Protein AF-A0A330MKT4-F1 (afdb_monomer)

Mean predicted aligned error: 19.57 Å

Secondary structure (DSSP, 8-state):
---SHHHHHHHHHHHHHHHHHHHHHHHHTSS----------------SS--SS--------------------------------------------------HHHHHHHHHHHHHHHHHT--HHHHHHHHHHHHHHHHHHHHHSTT-PPPHHHHHHHHHHHHHTTS-HHHHHHHHHHHHHHHHTT-

Structure (mmCIF, N/CA/C/O backbone):
data_AF-A0A330MKT4-F1
#
_entry.id   AF-A0A330MKT4-F1
#
loop_
_atom_site.group_PDB
_atom_site.id
_atom_site.type_symbol
_atom_site.label_atom_id
_atom_site.label_alt_id
_atom_site.label_comp_id
_atom_site.label_asym_id
_atom_site.label_entity_id
_atom_site.label_seq_id
_atom_site.pdbx_PDB_ins_code
_atom_site.Cartn_x
_atom_site.Cartn_y
_atom_site.Cartn_z
_atom_site.occupancy
_atom_site.B_iso_or_equiv
_atom_site.auth_seq_id
_atom_site.auth_comp_id
_atom_site.auth_asym_id
_atom_site.auth_atom_id
_atom_site.pdbx_PDB_model_num
ATOM 1 N N . MET A 1 1 ? 27.614 12.766 -13.512 1.00 47.56 1 MET A N 1
ATOM 2 C CA . MET A 1 1 ? 27.107 13.936 -12.752 1.00 47.56 1 MET A CA 1
ATOM 3 C C . MET A 1 1 ? 25.565 13.941 -12.656 1.00 47.56 1 MET A C 1
ATOM 5 O O . MET A 1 1 ? 24.933 14.840 -13.188 1.00 47.56 1 MET A O 1
ATOM 9 N N . ARG A 1 2 ? 24.922 12.956 -11.999 1.00 50.69 2 ARG A N 1
ATOM 10 C CA . ARG A 1 2 ? 23.443 12.914 -11.821 1.00 50.69 2 ARG A CA 1
ATOM 11 C C . ARG A 1 2 ? 22.986 12.415 -10.433 1.00 50.69 2 ARG A C 1
ATOM 13 O O . ARG A 1 2 ? 21.917 11.844 -10.315 1.00 50.69 2 ARG A O 1
ATOM 20 N N . ASN A 1 3 ? 23.776 12.642 -9.379 1.00 47.03 3 ASN A N 1
ATOM 21 C CA . ASN A 1 3 ? 23.454 12.171 -8.016 1.00 47.03 3 ASN A CA 1
ATOM 22 C C . ASN A 1 3 ? 23.047 13.275 -7.022 1.00 47.03 3 ASN A C 1
ATOM 24 O O . ASN A 1 3 ? 22.899 12.998 -5.839 1.00 47.03 3 ASN A O 1
ATOM 28 N N . ARG A 1 4 ? 22.838 14.526 -7.460 1.00 50.22 4 ARG A N 1
ATOM 29 C CA . ARG A 1 4 ? 22.459 15.625 -6.543 1.00 50.22 4 ARG A CA 1
ATOM 30 C C . ARG A 1 4 ? 20.953 15.880 -6.412 1.00 50.22 4 ARG A C 1
ATOM 32 O O . ARG A 1 4 ? 20.559 16.580 -5.489 1.00 50.22 4 ARG A O 1
ATOM 39 N N . SER A 1 5 ? 20.107 15.310 -7.275 1.00 52.97 5 SER A N 1
ATOM 40 C CA . SER A 1 5 ? 18.676 15.671 -7.290 1.00 52.97 5 SER A CA 1
ATOM 41 C C . SER A 1 5 ? 17.805 14.882 -6.304 1.00 52.97 5 SER A C 1
ATOM 43 O O . SER A 1 5 ? 16.767 15.384 -5.888 1.00 52.97 5 SER A O 1
ATOM 45 N N . ILE A 1 6 ? 18.222 13.679 -5.894 1.00 51.38 6 ILE A N 1
ATOM 46 C CA . ILE A 1 6 ? 17.444 12.830 -4.970 1.00 51.38 6 ILE A CA 1
ATOM 47 C C . ILE A 1 6 ? 17.534 13.355 -3.523 1.00 51.38 6 ILE A C 1
ATOM 49 O O . ILE A 1 6 ? 16.571 13.275 -2.765 1.00 51.38 6 ILE A O 1
ATOM 53 N N . SER A 1 7 ? 18.658 13.980 -3.152 1.00 54.09 7 SER A N 1
ATOM 54 C CA . SER A 1 7 ? 18.875 14.499 -1.793 1.00 54.09 7 SER A CA 1
ATOM 55 C C . SER A 1 7 ? 17.980 15.697 -1.447 1.00 54.09 7 SER A C 1
ATOM 57 O O . SER A 1 7 ? 17.535 15.810 -0.310 1.00 54.09 7 SER A O 1
ATOM 59 N N . GLN A 1 8 ? 17.646 16.554 -2.416 1.00 51.59 8 GLN A N 1
ATOM 60 C CA . GLN A 1 8 ? 16.821 17.745 -2.168 1.00 51.59 8 GLN A CA 1
ATOM 61 C C . GLN A 1 8 ? 15.350 17.395 -1.876 1.00 51.59 8 GLN A C 1
ATOM 63 O O . GLN A 1 8 ? 14.706 18.046 -1.056 1.00 51.59 8 GLN A O 1
ATOM 68 N N . PHE A 1 9 ? 14.822 16.322 -2.475 1.00 52.00 9 PHE A N 1
ATOM 69 C CA . PHE A 1 9 ? 13.429 15.913 -2.262 1.00 52.00 9 PHE A CA 1
ATOM 70 C C . PHE A 1 9 ? 13.189 15.270 -0.889 1.00 52.00 9 PHE A C 1
ATOM 72 O O . PHE A 1 9 ? 12.180 15.567 -0.250 1.00 52.00 9 PHE A O 1
ATOM 79 N N . GLN A 1 10 ? 14.135 14.475 -0.372 1.00 50.12 10 GLN A N 1
ATOM 80 C CA . GLN A 1 10 ? 14.021 13.941 0.993 1.00 50.12 10 GLN A CA 1
ATOM 81 C C . GLN A 1 10 ? 14.149 15.026 2.069 1.00 50.12 10 GLN A C 1
ATOM 83 O O . GLN A 1 10 ? 13.521 14.921 3.125 1.00 50.12 10 GLN A O 1
ATOM 88 N N . ILE A 1 11 ? 14.922 16.084 1.811 1.00 58.31 11 ILE A N 1
ATOM 89 C CA . ILE A 1 11 ? 15.030 17.220 2.734 1.00 58.31 11 ILE A CA 1
ATOM 90 C C . ILE A 1 11 ? 13.693 17.971 2.799 1.00 58.31 11 ILE A C 1
ATOM 92 O O . ILE A 1 11 ? 13.210 18.244 3.897 1.00 58.31 11 ILE A O 1
ATOM 96 N N . ASN A 1 12 ? 13.047 18.214 1.654 1.00 51.06 12 ASN A N 1
ATOM 97 C CA . ASN A 1 12 ? 11.776 18.943 1.599 1.00 51.06 12 ASN A CA 1
ATOM 98 C C . ASN A 1 12 ? 10.608 18.185 2.251 1.00 51.06 12 ASN A C 1
ATOM 100 O O . ASN A 1 12 ? 9.804 18.803 2.948 1.00 51.06 12 ASN A O 1
ATOM 104 N N . TYR A 1 13 ? 10.540 16.857 2.110 1.00 67.12 13 TYR A N 1
ATOM 105 C CA . TYR A 1 13 ? 9.478 16.064 2.746 1.00 67.12 13 TYR A CA 1
ATOM 106 C C . TYR A 1 13 ? 9.617 16.034 4.277 1.00 67.12 13 TYR A C 1
ATOM 108 O O . TYR A 1 13 ? 8.646 16.235 5.005 1.00 67.12 13 TYR A O 1
ATOM 116 N N . ASN A 1 14 ? 10.848 15.883 4.782 1.00 64.38 14 ASN A N 1
ATOM 117 C CA . ASN A 1 14 ? 11.121 15.960 6.219 1.00 64.38 14 ASN A CA 1
ATOM 118 C C . ASN A 1 14 ? 10.859 17.364 6.790 1.00 64.38 14 ASN A C 1
ATOM 120 O O . ASN A 1 14 ? 10.431 17.481 7.938 1.00 64.38 14 ASN A O 1
ATOM 124 N N . LEU A 1 15 ? 11.087 18.427 6.009 1.00 66.19 15 LEU A N 1
ATOM 125 C CA . LEU A 1 15 ? 10.767 19.798 6.418 1.00 66.19 15 LEU A CA 1
ATOM 126 C C . LEU A 1 15 ? 9.251 20.021 6.519 1.00 66.19 15 LEU A C 1
ATOM 128 O O . LEU A 1 15 ? 8.779 20.600 7.497 1.00 66.19 15 LEU A O 1
ATOM 132 N N . PHE A 1 16 ? 8.490 19.522 5.541 1.00 71.62 16 PHE A N 1
ATOM 133 C CA . PHE A 1 16 ? 7.030 19.622 5.524 1.00 71.62 16 PHE A CA 1
ATOM 134 C C . PHE A 1 16 ? 6.394 18.848 6.690 1.00 71.62 16 PHE A C 1
ATOM 136 O O . PHE A 1 16 ? 5.557 19.390 7.412 1.00 71.62 16 PHE A O 1
ATOM 143 N N . LEU A 1 17 ? 6.868 17.626 6.961 1.00 70.31 17 LEU A N 1
ATOM 144 C CA . LEU A 1 17 ? 6.402 16.825 8.098 1.00 70.31 17 LEU A CA 1
ATOM 145 C C . LEU A 1 17 ? 6.749 17.459 9.454 1.00 70.31 17 LEU A C 1
ATOM 147 O O . LEU A 1 17 ? 5.915 17.463 10.360 1.00 70.31 17 LEU A O 1
ATOM 151 N N . LYS A 1 18 ? 7.940 18.059 9.599 1.00 74.19 18 LYS A N 1
ATOM 152 C CA . LYS A 1 18 ? 8.306 18.809 10.815 1.00 74.19 18 LYS A CA 1
ATOM 153 C C . LYS A 1 18 ? 7.434 20.051 11.013 1.00 74.19 18 LYS A C 1
ATOM 155 O O . LYS A 1 18 ? 7.030 20.326 12.140 1.00 74.19 18 LYS A O 1
ATOM 160 N N . SER A 1 19 ? 7.103 20.770 9.939 1.00 73.88 19 SER A N 1
ATOM 161 C CA . SER A 1 19 ? 6.223 21.945 9.999 1.00 73.88 19 SER A CA 1
ATOM 162 C C . SER A 1 19 ? 4.794 21.583 10.429 1.00 73.88 19 SER A C 1
ATOM 164 O O . SER A 1 19 ? 4.207 22.275 11.267 1.00 73.88 19 SER A O 1
ATOM 166 N N . LEU A 1 20 ? 4.255 20.461 9.939 1.00 71.44 20 LEU A N 1
ATOM 167 C CA . LEU A 1 20 ? 2.945 19.953 10.362 1.00 71.44 20 LEU A CA 1
ATOM 168 C C . LEU A 1 20 ? 2.936 19.513 11.836 1.00 71.44 20 LEU A C 1
ATOM 170 O O . LEU A 1 20 ? 1.984 19.809 12.560 1.00 71.44 20 LEU A O 1
ATOM 174 N N . LEU A 1 21 ? 4.008 18.869 12.309 1.00 74.06 21 LEU A N 1
ATOM 175 C CA . LEU A 1 21 ? 4.115 18.419 13.701 1.00 74.06 21 LEU A CA 1
ATOM 176 C C . LEU A 1 21 ? 4.226 19.590 14.695 1.00 74.06 21 LEU A C 1
ATOM 178 O O . LEU A 1 21 ? 3.602 19.560 15.757 1.00 74.06 21 LEU A O 1
ATOM 182 N N . GLU A 1 22 ? 4.972 20.640 14.348 1.00 72.88 22 GLU A N 1
ATOM 183 C CA . GLU A 1 22 ? 5.064 21.854 15.172 1.00 72.88 22 GLU A CA 1
ATOM 184 C C . GLU A 1 22 ? 3.738 22.633 15.194 1.00 72.88 22 GLU A C 1
ATOM 186 O O . GLU A 1 22 ? 3.305 23.097 16.251 1.00 72.88 22 GLU A O 1
ATOM 191 N N . SER A 1 23 ? 3.010 22.670 14.073 1.00 68.31 23 SER A N 1
ATOM 192 C CA . SER A 1 23 ? 1.670 23.275 14.019 1.00 68.31 23 SER A CA 1
ATOM 193 C C . SER A 1 23 ? 0.679 22.559 14.952 1.00 68.31 23 SER A C 1
ATOM 195 O O . SER A 1 23 ? -0.093 23.206 15.662 1.00 68.31 23 SER A O 1
ATOM 197 N N . ALA A 1 24 ? 0.749 21.226 15.041 1.00 65.25 24 ALA A N 1
ATOM 198 C CA . ALA A 1 24 ? -0.089 20.437 15.948 1.00 65.25 24 ALA A CA 1
ATOM 199 C C . ALA A 1 24 ? 0.254 20.650 17.438 1.00 65.25 24 ALA A C 1
ATOM 201 O O . ALA A 1 24 ? -0.638 20.623 18.294 1.00 65.25 24 ALA A O 1
ATOM 202 N N . ARG A 1 25 ? 1.529 20.903 17.773 1.00 63.78 25 ARG A N 1
ATOM 203 C CA . ARG A 1 25 ? 1.957 21.208 19.152 1.00 63.78 25 ARG A CA 1
ATOM 204 C C . ARG A 1 25 ? 1.430 22.554 19.640 1.00 63.78 25 ARG A C 1
ATOM 206 O O . ARG A 1 25 ? 0.990 22.645 20.787 1.00 63.78 25 ARG A O 1
ATOM 213 N N . ILE A 1 26 ? 1.398 23.567 18.773 1.00 58.97 26 ILE A N 1
ATOM 214 C CA . ILE A 1 26 ? 0.881 24.900 19.117 1.00 58.97 26 ILE A CA 1
ATOM 215 C C . ILE A 1 26 ? -0.625 24.842 19.432 1.00 58.97 26 ILE A C 1
ATOM 217 O O . ILE A 1 26 ? -1.073 25.450 20.405 1.00 58.97 26 ILE A O 1
ATOM 221 N N . CYS A 1 27 ? -1.407 24.028 18.714 1.00 56.56 27 CYS A N 1
ATOM 222 C CA . CYS A 1 27 ? -2.838 23.863 19.001 1.00 56.56 27 CYS A CA 1
ATOM 223 C C . CYS A 1 27 ? -3.122 23.185 20.355 1.00 56.56 27 CYS A C 1
ATOM 225 O O . CYS A 1 27 ? -4.150 23.461 20.976 1.00 56.56 27 CYS A O 1
ATOM 227 N N . LYS A 1 28 ? -2.212 22.341 20.864 1.00 55.31 28 LYS A N 1
ATOM 228 C CA . LYS A 1 28 ? -2.407 21.630 22.141 1.00 55.31 28 LYS A CA 1
ATOM 229 C C . LYS A 1 28 ? -2.150 22.506 23.377 1.00 55.31 28 LYS A C 1
ATOM 231 O O . LYS A 1 28 ? -2.628 22.172 24.459 1.00 55.31 28 LYS A O 1
ATOM 236 N N . LEU A 1 29 ? -1.469 23.647 23.231 1.00 53.19 29 LEU A N 1
ATOM 237 C CA . LEU A 1 29 ? -1.167 24.562 24.345 1.00 53.19 29 LEU A CA 1
ATOM 238 C C . LEU A 1 29 ? -2.244 25.632 24.601 1.00 53.19 29 LEU A C 1
ATOM 240 O O . LEU A 1 29 ? -2.226 26.272 25.649 1.00 53.19 29 LEU A O 1
ATOM 244 N N . VAL A 1 30 ? -3.233 25.786 23.715 1.00 55.81 30 VAL A N 1
ATOM 245 C CA . VAL A 1 30 ? -4.322 26.778 23.875 1.00 55.81 30 VAL A CA 1
ATOM 246 C C . VAL A 1 30 ? -5.544 26.205 24.631 1.00 55.81 30 VAL A C 1
ATOM 248 O O . VAL A 1 30 ? -6.493 26.919 24.941 1.00 55.81 30 VAL A O 1
ATOM 251 N N . GLY A 1 31 ? -5.530 24.917 24.996 1.00 55.09 31 GLY A N 1
ATOM 252 C CA . GLY A 1 31 ? -6.726 24.201 25.465 1.00 55.09 31 GLY A CA 1
ATOM 253 C C . GLY A 1 31 ? -6.990 24.118 26.973 1.00 55.09 31 GLY A C 1
ATOM 254 O O . GLY A 1 31 ? -8.078 23.688 27.343 1.00 55.09 31 GLY A O 1
ATOM 255 N N . ASN A 1 32 ? -6.067 24.509 27.860 1.00 51.44 32 ASN A N 1
ATOM 256 C CA . ASN A 1 32 ? -6.183 24.178 29.292 1.00 51.44 32 ASN A CA 1
ATOM 257 C C . ASN A 1 32 ? -6.046 25.389 30.223 1.00 51.44 32 ASN A C 1
ATOM 259 O O . ASN A 1 32 ? -5.122 25.470 31.021 1.00 51.44 32 ASN A O 1
ATOM 263 N N . ASN A 1 33 ? -7.004 26.316 30.169 1.00 58.12 33 ASN A N 1
ATOM 264 C CA . ASN A 1 33 ? -7.262 27.245 31.275 1.00 58.12 33 ASN A CA 1
ATOM 265 C C . ASN A 1 33 ? -8.758 27.578 31.372 1.00 58.12 33 ASN A C 1
ATOM 267 O O . ASN A 1 33 ? -9.199 28.685 31.077 1.00 58.12 33 ASN A O 1
ATOM 271 N N . LYS A 1 34 ? -9.566 26.611 31.823 1.00 47.75 34 LYS A N 1
ATOM 272 C CA . LYS A 1 34 ? -10.929 26.885 32.305 1.00 47.75 34 LYS A CA 1
ATOM 273 C C . LYS A 1 34 ? -10.936 26.958 33.828 1.00 47.75 34 LYS A C 1
ATOM 275 O O . LYS A 1 34 ? -11.278 26.002 34.519 1.00 47.75 34 LYS A O 1
ATOM 280 N N . LYS A 1 35 ? -10.608 28.145 34.347 1.00 51.47 35 LYS A N 1
ATOM 281 C CA . LYS A 1 35 ? -11.095 28.575 35.660 1.00 51.47 35 LYS A CA 1
ATOM 282 C C . LYS A 1 35 ? -12.612 28.745 35.577 1.00 51.47 35 LYS A C 1
ATOM 284 O O . LYS A 1 35 ? -13.126 29.427 34.693 1.00 51.47 35 LYS A O 1
ATOM 289 N N . LYS A 1 36 ? -13.319 28.125 36.523 1.00 54.50 36 LYS A N 1
ATOM 290 C CA . LYS A 1 36 ? -14.736 28.370 36.801 1.00 54.50 36 LYS A CA 1
ATOM 291 C C . LYS A 1 36 ? -14.951 29.867 37.041 1.00 54.50 36 LYS A C 1
ATOM 293 O O . LYS A 1 36 ? -14.546 30.388 38.076 1.00 54.50 36 LYS A O 1
ATOM 298 N N . LYS A 1 37 ? -15.643 30.540 36.126 1.00 51.34 37 LYS A N 1
ATOM 299 C CA . LYS A 1 37 ? -16.467 31.701 36.462 1.00 51.34 37 LYS A CA 1
ATOM 300 C C . LYS A 1 37 ? -17.634 31.748 35.487 1.00 51.34 37 LYS A C 1
ATOM 302 O O . LYS A 1 37 ? -17.470 31.965 34.293 1.00 51.34 37 LYS A O 1
ATOM 307 N N . THR A 1 38 ? -18.812 31.462 36.017 1.00 61.62 38 THR A N 1
ATOM 308 C CA . THR A 1 38 ? -20.100 31.702 35.376 1.00 61.62 38 THR A CA 1
ATOM 309 C C . THR A 1 38 ? -20.156 33.131 34.854 1.00 61.62 38 THR A C 1
ATOM 311 O O . THR A 1 38 ? -20.139 34.047 35.669 1.00 61.62 38 THR A O 1
ATOM 314 N N . MET A 1 39 ? -20.297 33.318 33.542 1.00 42.00 39 MET A N 1
ATOM 315 C CA . MET A 1 39 ? -21.135 34.379 32.987 1.00 42.00 39 MET A CA 1
ATOM 316 C C . MET A 1 39 ? -21.725 33.955 31.644 1.00 42.00 39 MET A C 1
ATOM 318 O O . MET A 1 39 ? -21.132 33.233 30.847 1.00 42.00 39 MET A O 1
ATOM 322 N N . LYS A 1 40 ? -22.986 34.345 31.507 1.00 59.41 40 LYS A N 1
ATOM 323 C CA . LYS A 1 40 ? -23.954 33.979 30.486 1.00 59.41 40 LYS A CA 1
ATOM 324 C C . LYS A 1 40 ? -23.684 34.792 29.213 1.00 59.41 40 LYS A C 1
ATOM 326 O O . LYS A 1 40 ? -23.287 35.944 29.304 1.00 59.41 40 LYS A O 1
ATOM 331 N N . LYS A 1 41 ? -24.042 34.198 28.070 1.00 56.22 41 LYS A N 1
ATOM 332 C CA . LYS A 1 41 ? -24.162 34.805 26.730 1.00 56.22 41 LYS A CA 1
ATOM 333 C C . LYS A 1 41 ? -22.850 35.196 26.033 1.00 56.22 41 LYS A C 1
ATOM 335 O O . LYS A 1 41 ? -22.415 36.333 26.100 1.00 56.22 41 LYS A O 1
ATOM 340 N N . LEU A 1 42 ? -22.323 34.269 25.233 1.00 48.72 42 LEU A N 1
ATOM 341 C CA . LEU A 1 42 ? -21.564 34.614 24.027 1.00 48.72 42 LEU A CA 1
ATOM 342 C C . LEU A 1 42 ? -21.726 33.496 22.984 1.00 48.72 42 LEU A C 1
ATOM 344 O O . LEU A 1 42 ? -20.820 32.727 22.687 1.00 48.72 42 LEU A O 1
ATOM 348 N N . ARG A 1 43 ? -22.965 33.348 22.499 1.00 57.19 43 ARG A N 1
ATOM 349 C CA . ARG A 1 43 ? -23.213 32.805 21.156 1.00 57.19 43 ARG A CA 1
ATOM 350 C C . ARG A 1 43 ? -22.830 33.910 20.161 1.00 57.19 43 ARG A C 1
ATOM 352 O O . ARG A 1 43 ? -22.856 35.074 20.553 1.00 57.19 43 ARG A O 1
ATOM 359 N N . THR A 1 44 ? -22.544 33.538 18.912 1.00 56.38 44 THR A N 1
ATOM 360 C CA . THR A 1 44 ? -22.096 34.384 17.780 1.00 56.38 44 THR A CA 1
ATOM 361 C C . THR A 1 44 ? -20.665 34.906 17.898 1.00 56.38 44 THR A C 1
ATOM 363 O O . THR A 1 44 ? -20.455 35.852 18.628 1.00 56.38 44 THR A O 1
ATOM 366 N N . PHE A 1 45 ? -19.710 34.275 17.196 1.00 55.84 45 PHE A N 1
ATOM 367 C CA . PHE A 1 45 ? -18.609 34.902 16.426 1.00 55.84 45 PHE A CA 1
ATOM 368 C C . PHE A 1 45 ? -17.688 33.805 15.854 1.00 55.84 45 PHE A C 1
ATOM 370 O O . PHE A 1 45 ? -16.562 33.622 16.304 1.00 55.84 45 PHE A O 1
ATOM 377 N N . LEU A 1 46 ? -18.177 33.025 14.883 1.00 51.97 46 LEU A N 1
ATOM 378 C CA . LEU A 1 46 ? -17.323 32.103 14.113 1.00 51.97 46 LEU A CA 1
ATOM 379 C C . LEU A 1 46 ? -17.946 31.802 12.741 1.00 51.97 46 LEU A C 1
ATOM 381 O O . LEU A 1 46 ? -18.165 30.660 12.359 1.00 51.97 46 LEU A O 1
ATOM 385 N N . SER A 1 47 ? -18.318 32.863 12.024 1.00 53.72 47 SER A N 1
ATOM 386 C CA . SER A 1 47 ? -18.980 32.763 10.719 1.00 53.72 47 SER A CA 1
ATOM 387 C C . SER A 1 47 ? -18.608 33.915 9.784 1.00 53.72 47 SER A C 1
ATOM 389 O O . SER A 1 47 ? -19.481 34.485 9.143 1.00 53.72 47 SER A O 1
ATOM 391 N N . VAL A 1 48 ? -17.325 34.285 9.718 1.00 55.56 48 VAL A N 1
ATOM 392 C CA . VAL A 1 48 ? -16.772 35.124 8.640 1.00 55.56 48 VAL A CA 1
ATOM 393 C C . VAL A 1 48 ? -15.307 34.729 8.460 1.00 55.56 48 VAL A C 1
ATOM 395 O O . VAL A 1 48 ? -14.487 35.047 9.314 1.00 55.56 48 VAL A O 1
ATOM 398 N N . GLY A 1 49 ? -14.964 33.997 7.399 1.00 59.28 49 GLY A N 1
ATOM 399 C CA . GLY A 1 49 ? -13.550 33.697 7.136 1.00 59.28 49 GLY A CA 1
ATOM 400 C C . GLY A 1 49 ? -13.216 32.538 6.202 1.00 59.28 49 GLY A C 1
ATOM 401 O O . GLY A 1 49 ? -12.070 32.107 6.211 1.00 59.28 49 GLY A O 1
ATOM 402 N N . LEU A 1 50 ? -14.157 32.016 5.406 1.00 54.34 50 LEU A N 1
ATOM 403 C CA . LEU A 1 50 ? -13.847 30.959 4.432 1.00 54.34 50 LEU A CA 1
ATOM 404 C C . LEU A 1 50 ? -14.576 31.176 3.094 1.00 54.34 50 LEU A C 1
ATOM 406 O O . LEU A 1 50 ? -15.313 30.315 2.630 1.00 54.34 50 LEU A O 1
ATOM 410 N N . LEU A 1 51 ? -14.419 32.361 2.490 1.00 55.38 51 LEU A N 1
ATOM 411 C CA . LEU A 1 51 ? -15.063 32.699 1.208 1.00 55.38 51 LEU A CA 1
ATOM 412 C C . LEU A 1 51 ? -14.115 33.297 0.149 1.00 55.38 51 LEU A C 1
ATOM 414 O O . LEU A 1 51 ? -14.570 34.005 -0.741 1.00 55.38 51 LEU A O 1
ATOM 418 N N . ALA A 1 52 ? -12.804 33.030 0.219 1.00 59.12 52 ALA A N 1
ATOM 419 C CA . ALA A 1 52 ? -11.824 33.700 -0.653 1.00 59.12 52 ALA A CA 1
ATOM 420 C C . ALA A 1 52 ? -10.855 32.785 -1.434 1.00 59.12 52 ALA A C 1
ATOM 422 O O . ALA A 1 52 ? -9.834 33.273 -1.902 1.00 59.12 52 ALA A O 1
ATOM 423 N N . LEU A 1 53 ? -11.128 31.482 -1.606 1.00 55.69 53 LEU A N 1
ATOM 424 C CA . LEU A 1 53 ? -10.168 30.566 -2.265 1.00 55.69 53 LEU A CA 1
ATOM 425 C C . LEU A 1 53 ? -10.697 29.777 -3.483 1.00 55.69 53 LEU A C 1
ATOM 427 O O . LEU A 1 53 ? -10.050 28.823 -3.898 1.00 55.69 53 LEU A O 1
ATOM 431 N N . LEU A 1 54 ? -11.821 30.165 -4.107 1.00 60.22 54 LEU A N 1
ATOM 432 C CA . LEU A 1 54 ? -12.406 29.411 -5.241 1.00 60.22 54 LEU A CA 1
ATOM 433 C C . LEU A 1 54 ? -12.445 30.125 -6.608 1.00 60.22 54 LEU A C 1
ATOM 435 O O . LEU A 1 54 ? -13.138 29.669 -7.514 1.00 60.22 54 LEU A O 1
ATOM 439 N N . THR A 1 55 ? -11.666 31.182 -6.836 1.00 62.31 55 THR A N 1
ATOM 440 C CA . THR A 1 55 ? -11.520 31.779 -8.180 1.00 62.31 55 THR A CA 1
ATOM 441 C C . THR A 1 55 ? -10.170 31.451 -8.807 1.00 62.31 55 THR A C 1
ATOM 443 O O . THR A 1 55 ? -9.268 32.281 -8.829 1.00 62.31 55 THR A O 1
ATOM 446 N N . ALA A 1 56 ? -10.048 30.241 -9.354 1.00 51.66 56 ALA A N 1
ATOM 447 C CA . ALA A 1 56 ? -9.076 29.930 -10.405 1.00 51.66 56 ALA A CA 1
ATOM 448 C C . ALA A 1 56 ? -9.591 28.775 -11.286 1.00 51.66 56 ALA A C 1
ATOM 450 O O . ALA A 1 56 ? -8.975 27.720 -11.398 1.00 51.66 56 ALA A O 1
ATOM 451 N N . CYS A 1 57 ? -10.763 28.965 -11.904 1.00 54.78 57 CYS A N 1
ATOM 452 C CA . CYS A 1 57 ? -11.243 28.113 -12.991 1.00 54.78 57 CYS A CA 1
ATOM 453 C C . CYS A 1 57 ? -10.699 28.677 -14.316 1.00 54.78 57 CYS A C 1
ATOM 455 O O . CYS A 1 57 ? -11.306 29.543 -14.944 1.00 54.78 57 CYS A O 1
ATOM 457 N N . GLY A 1 58 ? -9.500 28.238 -14.703 1.00 50.78 58 GLY A N 1
ATOM 458 C CA . GLY A 1 58 ? -8.912 28.542 -16.006 1.00 50.78 58 GLY A CA 1
ATOM 459 C C . GLY A 1 58 ? -9.576 27.703 -17.093 1.00 50.78 58 GLY A C 1
ATOM 460 O O . GLY A 1 58 ? -9.210 26.553 -17.309 1.00 50.78 58 GLY A O 1
ATOM 461 N N . THR A 1 59 ? -10.561 28.286 -17.773 1.00 52.84 59 THR A N 1
ATOM 462 C CA . THR A 1 59 ? -11.144 27.735 -19.001 1.00 52.84 59 THR A CA 1
ATOM 463 C C . THR A 1 59 ? -10.234 28.117 -20.164 1.00 52.84 59 THR A C 1
ATOM 465 O O . THR A 1 59 ? -10.001 29.299 -20.395 1.00 52.84 59 THR A O 1
ATOM 468 N N . THR A 1 60 ? -9.731 27.156 -20.936 1.00 48.94 60 THR A N 1
ATOM 469 C CA . THR A 1 60 ? -9.254 27.438 -22.297 1.00 48.94 60 THR A CA 1
ATOM 470 C C . THR A 1 60 ? -9.865 26.418 -23.245 1.00 48.94 60 THR A C 1
ATOM 472 O O . THR A 1 60 ? -9.475 25.255 -23.279 1.00 48.94 60 THR A O 1
ATOM 475 N N . LYS A 1 61 ? -10.871 26.881 -23.991 1.00 49.75 61 LYS A N 1
ATOM 476 C CA . LYS A 1 61 ? -11.334 26.290 -25.246 1.00 49.75 61 LYS A CA 1
ATOM 477 C C . LYS A 1 61 ? -10.582 26.978 -26.388 1.00 49.75 61 LYS A C 1
ATOM 479 O O . LYS A 1 61 ? -10.534 28.202 -26.406 1.00 49.75 61 LYS A O 1
ATOM 484 N N . ASN A 1 62 ? -10.064 26.203 -27.334 1.00 42.97 62 ASN A N 1
ATOM 485 C CA . ASN A 1 62 ? -10.021 26.527 -28.768 1.00 42.97 62 ASN A CA 1
ATOM 486 C C . ASN A 1 62 ? -9.642 25.229 -29.502 1.00 42.97 62 ASN A C 1
ATOM 488 O O . ASN A 1 62 ? -8.634 24.620 -29.170 1.00 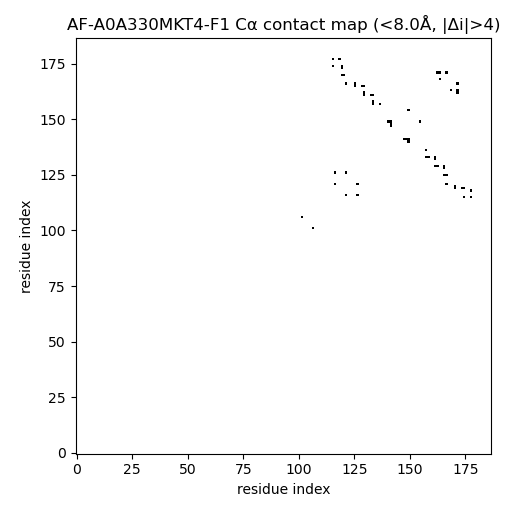42.97 62 ASN A O 1
ATOM 492 N N . SER A 1 63 ? -10.536 24.608 -30.268 1.00 43.41 63 SER A N 1
ATOM 493 C CA . SER A 1 63 ? -11.064 24.975 -31.596 1.00 43.41 63 SER A CA 1
ATOM 494 C C . SER A 1 63 ? -10.347 24.190 -32.697 1.00 43.41 63 SER A C 1
ATOM 496 O O . SER A 1 63 ? -9.162 24.360 -32.955 1.00 43.41 63 SER A O 1
ATOM 498 N N . THR A 1 64 ? -11.145 23.307 -33.288 1.00 49.16 64 THR A N 1
ATOM 499 C CA . THR A 1 64 ? -11.052 22.572 -34.548 1.00 49.16 64 THR A CA 1
ATOM 500 C C . THR A 1 64 ? -10.210 23.227 -35.649 1.00 49.16 64 THR A C 1
ATOM 502 O O . THR A 1 64 ? -10.427 24.388 -35.984 1.00 49.16 64 THR A O 1
ATOM 505 N N . ALA A 1 65 ? -9.369 22.424 -36.309 1.00 49.78 65 ALA A N 1
ATOM 506 C CA . ALA A 1 65 ? -9.059 22.579 -37.728 1.00 49.78 65 ALA A CA 1
ATOM 507 C C . ALA A 1 65 ? -8.910 21.193 -38.375 1.00 49.78 65 ALA A C 1
ATOM 509 O O . ALA A 1 65 ? -8.017 20.407 -38.064 1.00 49.78 65 ALA A O 1
ATOM 510 N N . GLU A 1 66 ? -9.874 20.924 -39.240 1.00 47.88 66 GLU A N 1
ATOM 511 C CA . GLU A 1 66 ? -10.004 19.849 -40.207 1.00 47.88 66 GLU A CA 1
ATOM 512 C C . GLU A 1 66 ? -8.858 19.903 -41.232 1.00 47.88 66 GLU A C 1
ATOM 514 O O . GLU A 1 66 ? -8.496 20.982 -41.697 1.00 47.88 66 GLU A O 1
ATOM 519 N N . ASN A 1 67 ? -8.298 18.751 -41.616 1.00 45.47 67 ASN A N 1
ATOM 520 C CA . ASN A 1 67 ? -7.767 18.591 -42.966 1.00 45.47 67 ASN A CA 1
ATOM 521 C C . ASN A 1 67 ? -7.828 17.133 -43.430 1.00 45.47 67 ASN A C 1
ATOM 523 O O . ASN A 1 67 ? -7.376 16.193 -42.778 1.00 45.47 67 ASN A O 1
ATOM 527 N N . GLN A 1 68 ? -8.442 17.016 -44.594 1.00 47.50 68 GLN A N 1
ATOM 528 C CA . GLN A 1 68 ? -8.851 15.852 -45.350 1.00 47.50 68 GLN A CA 1
ATOM 529 C C . GLN A 1 68 ? -7.763 15.528 -46.391 1.00 47.50 68 GLN A C 1
ATOM 531 O O . GLN A 1 68 ? -7.341 16.416 -47.123 1.00 47.50 68 GLN A O 1
ATOM 536 N N . ALA A 1 69 ? -7.330 14.268 -46.496 1.00 44.38 69 ALA A N 1
ATOM 537 C CA . ALA A 1 69 ? -6.626 13.708 -47.664 1.00 44.38 69 ALA A CA 1
ATOM 538 C C . ALA A 1 69 ? -6.683 12.167 -47.564 1.00 44.38 69 ALA A C 1
ATOM 540 O O . ALA A 1 69 ? -6.012 11.579 -46.728 1.00 44.38 69 ALA A O 1
ATOM 541 N N . THR A 1 70 ? -7.718 11.514 -48.096 1.00 50.91 70 THR A N 1
ATOM 542 C CA . THR A 1 70 ? -7.869 10.919 -49.445 1.00 50.91 70 THR A CA 1
ATOM 543 C C . THR A 1 70 ? -6.941 9.741 -49.786 1.00 50.91 70 THR A C 1
ATOM 545 O O . THR A 1 70 ? -5.727 9.837 -49.666 1.00 50.91 70 THR A O 1
ATOM 548 N N . ASN A 1 71 ? -7.576 8.708 -50.373 1.00 44.09 71 ASN A N 1
ATOM 549 C CA . ASN A 1 71 ? -7.032 7.626 -51.216 1.00 44.09 71 ASN A CA 1
ATOM 550 C C . ASN A 1 71 ? -6.307 6.460 -50.507 1.00 44.09 71 ASN A C 1
ATOM 552 O O . ASN A 1 71 ? -5.504 6.673 -49.618 1.00 44.09 71 ASN A O 1
ATOM 556 N N . ARG A 1 72 ? -6.432 5.187 -50.907 1.00 39.31 72 ARG A N 1
ATOM 557 C CA . ARG A 1 72 ? -7.353 4.413 -51.772 1.00 39.31 72 ARG A CA 1
ATOM 558 C C . ARG A 1 72 ? -6.772 2.984 -51.804 1.00 39.31 72 ARG A C 1
ATOM 560 O O . ARG A 1 72 ? -5.586 2.842 -52.072 1.00 39.31 72 ARG A O 1
ATOM 567 N N . GLY A 1 73 ? -7.621 1.959 -51.699 1.00 38.12 73 GLY A N 1
ATOM 568 C CA . GLY A 1 73 ? -7.358 0.601 -52.215 1.00 38.12 73 GLY A CA 1
ATOM 569 C C . GLY A 1 73 ? -6.501 -0.316 -51.322 1.00 38.12 73 GLY A C 1
ATOM 570 O O . GLY A 1 73 ? -5.675 0.150 -50.561 1.00 38.12 73 GLY A O 1
ATOM 571 N N . ARG A 1 74 ? -6.615 -1.645 -51.374 1.00 39.12 74 ARG A N 1
ATOM 572 C CA . ARG A 1 74 ? -7.307 -2.516 -52.330 1.00 39.12 74 ARG A CA 1
ATOM 573 C C . ARG A 1 74 ? -7.277 -3.967 -51.803 1.00 39.12 74 ARG A C 1
ATOM 575 O O . ARG A 1 74 ? -6.250 -4.406 -51.308 1.00 39.12 74 ARG A O 1
ATOM 582 N N . ALA A 1 75 ? -8.393 -4.660 -52.040 1.00 43.00 75 ALA A N 1
ATOM 583 C CA . ALA A 1 75 ? -8.598 -6.099 -52.262 1.00 43.00 75 ALA A CA 1
ATOM 584 C C . ALA A 1 75 ? -8.352 -7.135 -51.144 1.00 43.00 75 ALA A C 1
ATOM 586 O O . ALA A 1 75 ? -7.234 -7.528 -50.836 1.00 43.00 75 ALA A O 1
ATOM 587 N N . ASN A 1 76 ? -9.488 -7.681 -50.694 1.00 49.62 76 ASN A N 1
ATOM 588 C CA . ASN A 1 76 ? -9.825 -9.106 -50.594 1.00 49.62 76 ASN A CA 1
ATOM 589 C C . ASN A 1 76 ? -8.836 -10.091 -51.233 1.00 49.62 76 ASN A C 1
ATOM 591 O O . ASN A 1 76 ? -8.511 -9.969 -52.414 1.00 49.62 76 ASN A O 1
ATOM 595 N N . THR A 1 77 ? -8.539 -11.174 -50.517 1.00 42.31 77 THR A N 1
ATOM 596 C CA . THR A 1 77 ? -8.403 -12.510 -51.112 1.00 42.31 77 THR A CA 1
ATOM 597 C C . THR A 1 77 ? -8.815 -13.553 -50.069 1.00 42.31 77 THR A C 1
ATOM 599 O O . THR A 1 77 ? -8.071 -13.849 -49.138 1.00 42.31 77 THR A O 1
ATOM 602 N N . GLU A 1 78 ? -10.032 -14.079 -50.221 1.00 45.31 78 GLU A N 1
ATOM 603 C CA . GLU A 1 78 ? -10.397 -15.412 -49.742 1.00 45.31 78 GLU A CA 1
ATOM 604 C C . GLU A 1 78 ? -9.603 -16.450 -50.545 1.00 45.31 78 GLU A C 1
ATOM 606 O O . GLU A 1 78 ? -9.585 -16.391 -51.774 1.00 45.31 78 GLU A O 1
ATOM 611 N N . VAL A 1 79 ? -9.002 -17.431 -49.870 1.00 42.81 79 VAL A N 1
ATOM 612 C CA . VAL A 1 79 ? -8.725 -18.743 -50.469 1.00 42.81 79 VAL A CA 1
ATOM 613 C C . VAL A 1 79 ? -9.182 -19.810 -49.486 1.00 42.81 79 VAL A C 1
ATOM 615 O O . VAL A 1 79 ? -8.668 -19.935 -48.376 1.00 42.81 79 VAL A O 1
ATOM 618 N N . ILE A 1 80 ? -10.188 -20.554 -49.932 1.00 45.28 80 ILE A N 1
ATOM 619 C CA . ILE A 1 80 ? -10.733 -21.769 -49.339 1.00 45.28 80 ILE A CA 1
ATOM 620 C C . ILE A 1 80 ? -9.949 -22.982 -49.871 1.00 45.28 80 ILE A C 1
ATOM 622 O O . ILE A 1 80 ? -9.569 -23.011 -51.039 1.00 45.28 80 ILE A O 1
ATOM 626 N N . SER A 1 81 ? -9.839 -24.002 -49.011 1.00 42.22 81 SER A N 1
ATOM 627 C CA . SER A 1 81 ? -9.516 -25.417 -49.276 1.00 42.22 81 SER A CA 1
ATOM 628 C C . SER A 1 81 ? -8.075 -25.789 -49.629 1.00 42.22 81 SER A C 1
ATOM 630 O O . SER A 1 81 ? -7.558 -25.460 -50.685 1.00 42.22 81 SER A O 1
ATOM 632 N N . SER A 1 82 ? -7.475 -26.685 -48.843 1.00 36.81 82 SER A N 1
ATOM 633 C CA . SER A 1 82 ? -7.719 -28.128 -48.993 1.00 36.81 82 SER A CA 1
ATOM 634 C C . SER A 1 82 ? -6.919 -28.907 -47.944 1.00 36.81 82 SER A C 1
ATOM 636 O O . SER A 1 82 ? -5.823 -28.504 -47.556 1.00 36.81 82 SER A O 1
ATOM 638 N N . GLY A 1 83 ? -7.488 -30.004 -47.449 1.00 43.59 83 GLY A N 1
ATOM 639 C CA . GLY A 1 83 ? -6.849 -30.859 -46.458 1.00 43.59 83 GLY A CA 1
ATOM 640 C C . GLY A 1 83 ? -5.629 -31.595 -47.006 1.00 43.59 83 GLY A C 1
ATOM 641 O O . GLY A 1 83 ? -5.591 -31.977 -48.172 1.00 43.59 83 GLY A O 1
ATOM 642 N N . ASN A 1 84 ? -4.666 -31.860 -46.124 1.00 41.12 84 ASN A N 1
ATOM 643 C CA . ASN A 1 84 ? -3.952 -33.127 -46.148 1.00 41.12 84 ASN A CA 1
ATOM 644 C C . ASN A 1 84 ? -3.378 -33.449 -44.764 1.00 41.12 84 ASN A C 1
ATOM 646 O O . ASN A 1 84 ? -2.609 -32.685 -44.182 1.00 41.12 84 ASN A O 1
ATOM 650 N N . SER A 1 85 ? -3.785 -34.605 -44.255 1.00 45.28 85 SER A N 1
ATOM 651 C CA . SER A 1 85 ? -3.247 -35.264 -43.075 1.00 45.28 85 SER A CA 1
ATOM 652 C C . SER A 1 85 ? -1.796 -35.672 -43.321 1.00 45.28 85 SER A C 1
ATOM 654 O O . SER A 1 85 ? -1.538 -36.493 -44.197 1.00 45.28 85 SER A O 1
ATOM 656 N N . VAL A 1 86 ? -0.862 -35.185 -42.504 1.00 43.34 86 VAL A N 1
ATOM 657 C CA . VAL A 1 86 ? 0.415 -35.870 -42.273 1.00 43.34 86 VAL A CA 1
ATOM 658 C C . VAL A 1 86 ? 0.696 -35.882 -40.777 1.00 43.34 86 VAL A C 1
ATOM 660 O O . VAL A 1 86 ? 0.903 -34.857 -40.133 1.00 43.34 86 VAL A O 1
ATOM 663 N N . SER A 1 87 ? 0.655 -37.106 -40.259 1.00 50.25 87 SER A N 1
ATOM 664 C CA . SER A 1 87 ? 1.204 -37.549 -38.987 1.00 50.25 87 SER A CA 1
ATOM 665 C C . SER A 1 87 ? 2.592 -36.954 -38.750 1.00 50.25 87 SER A C 1
ATOM 667 O O . SER A 1 87 ? 3.530 -37.206 -39.503 1.00 50.25 87 SER A O 1
ATOM 669 N N . GLY A 1 88 ? 2.712 -36.172 -37.685 1.00 40.75 88 GLY A N 1
ATOM 670 C CA . GLY A 1 88 ? 3.975 -35.659 -37.182 1.00 40.75 88 GLY A CA 1
ATOM 671 C C . GLY A 1 88 ? 3.898 -35.625 -35.669 1.00 40.75 88 GLY A C 1
ATOM 672 O O . GLY A 1 88 ? 3.487 -34.622 -35.090 1.00 40.75 88 GLY A O 1
ATOM 673 N N . SER A 1 89 ? 4.230 -36.755 -35.046 1.00 52.09 89 SER A N 1
ATOM 674 C CA . SER A 1 89 ? 4.380 -36.932 -33.603 1.00 52.09 89 SER A CA 1
ATOM 675 C C . SER A 1 89 ? 5.174 -35.776 -32.998 1.00 52.09 89 SER A C 1
ATOM 677 O O . SER A 1 89 ? 6.400 -35.729 -33.083 1.00 52.09 89 SER A O 1
ATOM 679 N N . ARG A 1 90 ? 4.467 -34.821 -32.393 1.00 45.31 90 ARG A N 1
ATOM 680 C CA . ARG A 1 90 ? 5.075 -33.716 -31.658 1.00 45.31 90 ARG A CA 1
ATOM 681 C C . ARG A 1 90 ? 5.315 -34.213 -30.231 1.00 45.31 90 ARG A C 1
ATOM 683 O O . ARG A 1 90 ? 4.341 -34.580 -29.568 1.00 45.31 90 ARG A O 1
ATOM 690 N N . PRO A 1 91 ? 6.568 -34.298 -29.755 1.00 52.22 91 PRO A N 1
ATOM 691 C CA . PRO A 1 91 ? 6.836 -34.771 -28.407 1.00 52.22 91 PRO A CA 1
ATOM 692 C C . PRO A 1 91 ? 6.132 -33.855 -27.404 1.00 52.22 91 PRO A C 1
ATOM 694 O O . PRO A 1 91 ? 6.242 -32.630 -27.487 1.00 52.22 91 PRO A O 1
ATOM 697 N N . LYS A 1 92 ? 5.390 -34.478 -26.477 1.00 49.41 92 LYS A N 1
ATOM 698 C CA . LYS A 1 92 ? 4.895 -33.870 -25.239 1.00 49.41 92 LYS A CA 1
ATOM 699 C C . LYS A 1 92 ? 6.047 -33.083 -24.620 1.00 49.41 92 LYS A C 1
ATOM 701 O O . LYS A 1 92 ? 6.964 -33.677 -24.063 1.00 49.41 92 LYS A O 1
ATOM 706 N N . THR A 1 93 ? 6.012 -31.760 -24.744 1.00 45.78 93 THR A N 1
ATOM 707 C CA . THR A 1 93 ? 6.863 -30.899 -23.934 1.00 45.78 93 THR A CA 1
ATOM 708 C C . THR A 1 93 ? 6.404 -31.084 -22.502 1.00 45.78 93 THR A C 1
ATOM 710 O O . THR A 1 93 ? 5.256 -30.814 -22.154 1.00 45.78 93 THR A O 1
ATOM 713 N N . GLU A 1 94 ? 7.306 -31.677 -21.738 1.00 42.00 94 GLU A N 1
ATOM 714 C CA . GLU A 1 94 ? 7.176 -32.032 -20.343 1.00 42.00 94 GLU A CA 1
ATOM 715 C C . GLU A 1 94 ? 6.619 -30.871 -19.523 1.00 42.00 94 GLU A C 1
ATOM 717 O O . GLU A 1 94 ? 6.914 -29.699 -19.773 1.00 42.00 94 GLU A O 1
ATOM 722 N N . ASN A 1 95 ? 5.837 -31.243 -18.510 1.00 51.72 95 ASN A N 1
ATOM 723 C CA . ASN A 1 95 ? 5.560 -30.433 -17.337 1.00 51.72 95 ASN A CA 1
ATOM 724 C C . ASN A 1 95 ? 6.882 -29.885 -16.790 1.00 51.72 95 ASN A C 1
ATOM 726 O O . ASN A 1 95 ? 7.522 -30.487 -15.930 1.00 51.72 95 ASN A O 1
ATOM 730 N N . ARG A 1 96 ? 7.288 -28.713 -17.273 1.00 46.09 96 ARG A N 1
ATOM 731 C CA . ARG A 1 96 ? 8.215 -27.862 -16.553 1.00 46.09 96 ARG A CA 1
ATOM 732 C C . ARG A 1 96 ? 7.401 -27.311 -15.399 1.00 46.09 96 ARG A C 1
ATOM 734 O O . ARG A 1 96 ? 6.726 -26.294 -15.529 1.00 46.09 96 ARG A O 1
ATOM 741 N N . THR A 1 97 ? 7.425 -28.036 -14.285 1.00 48.31 97 THR A N 1
ATOM 742 C CA . THR A 1 97 ? 7.130 -27.492 -12.968 1.00 48.31 97 THR A CA 1
ATOM 743 C C . THR A 1 97 ? 8.000 -26.250 -12.862 1.00 48.31 97 THR A C 1
ATOM 745 O O . THR A 1 97 ? 9.216 -26.345 -12.691 1.00 48.31 97 THR A O 1
ATOM 748 N N . ALA A 1 98 ? 7.408 -25.086 -13.124 1.00 50.59 98 ALA A N 1
ATOM 749 C CA . ALA A 1 98 ? 8.056 -23.816 -12.905 1.00 50.59 98 ALA A CA 1
ATOM 750 C C . ALA A 1 98 ? 8.284 -23.769 -11.400 1.00 50.59 98 ALA A C 1
ATOM 752 O O . ALA A 1 98 ? 7.374 -23.450 -10.642 1.00 50.59 98 ALA A O 1
ATOM 753 N N . ALA A 1 99 ? 9.470 -24.198 -10.968 1.00 47.38 99 ALA A N 1
ATOM 754 C CA . ALA A 1 99 ? 9.964 -23.914 -9.643 1.00 47.38 99 ALA A CA 1
ATOM 755 C C . ALA A 1 99 ? 9.970 -22.391 -9.563 1.00 47.38 99 ALA A C 1
ATOM 757 O O . ALA A 1 99 ? 10.846 -21.728 -10.117 1.00 47.38 99 ALA A O 1
ATOM 758 N N . THR A 1 100 ? 8.899 -21.837 -9.000 1.00 51.66 100 THR A N 1
ATOM 759 C CA . THR A 1 100 ? 8.818 -20.435 -8.646 1.00 51.66 100 THR A CA 1
ATOM 760 C C . THR A 1 100 ? 9.966 -20.234 -7.677 1.00 51.66 100 THR A C 1
ATOM 762 O O . THR A 1 100 ? 9.892 -20.650 -6.524 1.00 51.66 100 THR A O 1
ATOM 765 N N . ILE A 1 101 ? 11.078 -19.694 -8.176 1.00 53.03 101 ILE A N 1
ATOM 766 C CA . ILE A 1 101 ? 12.140 -19.159 -7.336 1.00 53.03 101 ILE A CA 1
ATOM 767 C C . ILE A 1 101 ? 11.506 -17.933 -6.687 1.00 53.03 101 ILE A C 1
ATOM 769 O O . ILE A 1 101 ? 11.611 -16.818 -7.192 1.00 53.03 101 ILE A O 1
ATOM 773 N N . THR A 1 102 ? 10.731 -18.174 -5.634 1.00 55.53 102 THR A N 1
ATOM 774 C CA . THR A 1 102 ? 10.228 -17.143 -4.743 1.00 55.53 102 THR A CA 1
ATOM 775 C C . THR A 1 102 ? 11.469 -16.596 -4.071 1.00 55.53 102 THR A C 1
ATOM 777 O O . THR A 1 102 ? 12.110 -17.283 -3.274 1.00 55.53 102 THR A O 1
ATOM 780 N N . THR A 1 103 ? 11.892 -15.410 -4.488 1.00 65.25 103 THR A N 1
ATOM 781 C CA . THR A 1 103 ? 13.062 -14.778 -3.887 1.00 65.25 103 THR A CA 1
ATOM 782 C C . THR A 1 103 ? 12.728 -14.449 -2.430 1.00 65.25 103 THR A C 1
ATOM 784 O O . THR A 1 103 ? 11.568 -14.181 -2.116 1.00 65.25 103 THR A O 1
ATOM 787 N N . SER A 1 104 ? 13.704 -14.478 -1.516 1.00 68.56 104 SER A N 1
ATOM 788 C CA . SER A 1 104 ? 13.462 -14.188 -0.088 1.00 68.56 104 SER A CA 1
ATOM 789 C C . SER A 1 104 ? 12.727 -12.853 0.121 1.00 68.56 104 SER A C 1
ATOM 791 O O . SER A 1 104 ? 11.868 -12.737 0.990 1.00 68.56 104 SER A O 1
ATOM 793 N N . THR A 1 105 ? 12.970 -11.886 -0.767 1.00 71.44 105 THR A N 1
ATOM 794 C CA . THR A 1 105 ? 12.302 -10.581 -0.804 1.00 71.44 105 THR A CA 1
ATOM 795 C C . THR A 1 105 ? 10.798 -10.668 -1.091 1.00 71.44 105 THR A C 1
ATOM 797 O O . THR A 1 105 ? 10.028 -9.861 -0.575 1.00 71.44 105 THR A O 1
ATOM 800 N N . ASP A 1 106 ? 10.337 -11.633 -1.889 1.00 74.50 106 ASP A N 1
ATOM 801 C CA . ASP A 1 106 ? 8.906 -11.810 -2.171 1.00 74.50 106 ASP A CA 1
ATOM 802 C C . ASP A 1 106 ? 8.147 -12.317 -0.936 1.00 74.50 106 ASP A C 1
ATOM 804 O O . ASP A 1 106 ? 7.008 -11.910 -0.700 1.00 74.50 106 ASP A O 1
ATOM 808 N N . VAL A 1 107 ? 8.789 -13.162 -0.122 1.00 78.88 107 VAL A N 1
ATOM 809 C CA . VAL A 1 107 ? 8.210 -13.693 1.122 1.00 78.88 107 VAL A CA 1
ATOM 810 C C . VAL A 1 107 ? 8.065 -12.590 2.169 1.00 78.88 107 VAL A C 1
ATOM 812 O O . VAL A 1 107 ? 6.991 -12.433 2.747 1.00 78.88 107 VAL A O 1
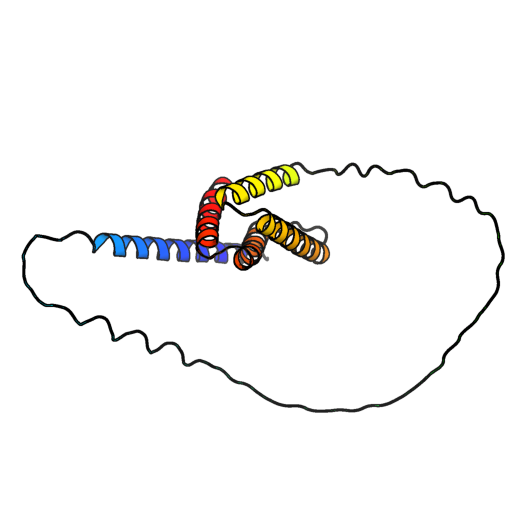ATOM 815 N N . GLU A 1 108 ? 9.110 -11.784 2.369 1.00 81.75 108 GLU A N 1
ATOM 816 C CA . GLU A 1 108 ? 9.090 -10.643 3.297 1.00 81.75 108 GLU A CA 1
ATOM 817 C C . GLU A 1 108 ? 8.030 -9.610 2.900 1.00 81.75 108 GLU A C 1
ATOM 819 O O . GLU A 1 108 ? 7.242 -9.162 3.734 1.00 81.75 108 GLU A O 1
ATOM 824 N N . ASN A 1 109 ? 7.949 -9.285 1.605 1.00 84.69 109 ASN A N 1
ATOM 825 C CA . ASN A 1 109 ? 6.930 -8.374 1.091 1.00 84.69 109 ASN A CA 1
ATOM 826 C C . ASN A 1 109 ? 5.515 -8.900 1.353 1.00 84.69 109 ASN A C 1
ATOM 828 O O . ASN A 1 109 ? 4.633 -8.118 1.700 1.00 84.69 109 ASN A O 1
ATOM 832 N N . LYS A 1 110 ? 5.288 -10.207 1.188 1.00 89.88 110 LYS A N 1
ATOM 833 C CA . LYS A 1 110 ? 3.982 -10.815 1.445 1.00 89.88 110 LYS A CA 1
ATOM 834 C C . LYS A 1 110 ? 3.600 -10.712 2.923 1.00 89.88 110 LYS A C 1
ATOM 836 O O . LYS A 1 110 ? 2.494 -10.272 3.222 1.00 89.88 110 LYS A O 1
ATOM 841 N N . ALA A 1 111 ? 4.521 -11.035 3.829 1.00 91.94 111 ALA A N 1
ATOM 842 C CA . ALA A 1 111 ? 4.277 -10.934 5.267 1.00 91.94 111 ALA A CA 1
ATOM 843 C C . ALA A 1 111 ? 3.955 -9.491 5.701 1.00 91.94 111 ALA A C 1
ATOM 845 O O . ALA A 1 111 ? 3.022 -9.268 6.471 1.00 91.94 111 ALA A O 1
ATOM 846 N N . ALA A 1 112 ? 4.673 -8.500 5.161 1.00 91.25 112 ALA A N 1
ATOM 847 C CA . ALA A 1 112 ? 4.402 -7.089 5.440 1.00 91.25 112 ALA A CA 1
ATOM 848 C C . ALA A 1 112 ? 3.004 -6.649 4.960 1.00 91.25 112 ALA A C 1
ATOM 850 O O . ALA A 1 112 ? 2.311 -5.910 5.661 1.00 91.25 112 ALA A O 1
ATOM 851 N N . MET A 1 113 ? 2.559 -7.127 3.792 1.00 93.88 113 MET A N 1
ATOM 852 C CA . MET A 1 113 ? 1.212 -6.840 3.279 1.00 93.88 113 MET A CA 1
ATOM 853 C C . MET A 1 113 ? 0.121 -7.476 4.148 1.00 93.88 113 MET A C 1
ATOM 855 O O . MET A 1 113 ? -0.869 -6.822 4.456 1.00 93.88 113 MET A O 1
ATOM 859 N N . GLU A 1 114 ? 0.311 -8.715 4.607 1.00 95.69 114 GLU A N 1
ATOM 860 C CA . GLU A 1 114 ? -0.650 -9.393 5.491 1.00 95.69 114 GLU A CA 1
AT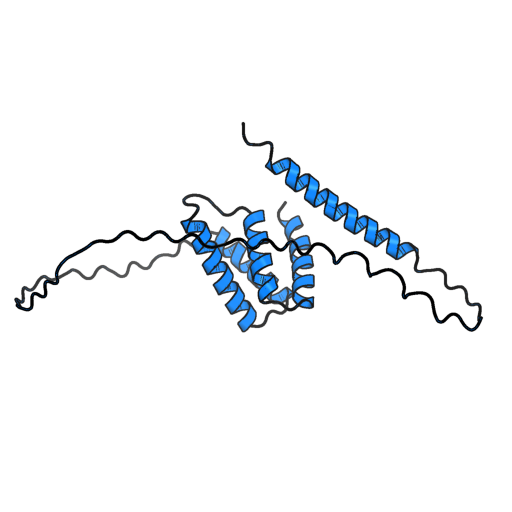OM 861 C C . GLU A 1 114 ? -0.831 -8.646 6.824 1.00 95.69 114 GLU A C 1
ATOM 863 O O . GLU A 1 114 ? -1.958 -8.467 7.296 1.00 95.69 114 GLU A O 1
ATOM 868 N N . GLN A 1 115 ? 0.260 -8.128 7.399 1.00 95.88 115 GLN A N 1
ATOM 869 C CA . GLN A 1 115 ? 0.198 -7.282 8.595 1.00 95.88 115 GLN A CA 1
ATOM 870 C C . GLN A 1 115 ? -0.576 -5.985 8.343 1.00 95.88 115 GLN A C 1
ATOM 872 O O . GLN A 1 115 ? -1.389 -5.580 9.178 1.00 95.88 115 GLN A O 1
ATOM 877 N N . MET A 1 116 ? -0.361 -5.351 7.187 1.00 96.44 116 MET A N 1
ATOM 878 C CA . MET A 1 116 ? -1.103 -4.158 6.782 1.00 96.44 116 MET A CA 1
ATOM 879 C C . MET A 1 116 ? -2.605 -4.454 6.675 1.00 96.44 116 MET A C 1
ATOM 881 O O . MET A 1 116 ? -3.410 -3.715 7.239 1.00 96.44 116 MET A O 1
ATOM 885 N N . TYR A 1 117 ? -2.998 -5.550 6.018 1.00 97.94 117 TYR A N 1
ATOM 886 C CA . TYR A 1 117 ? -4.410 -5.925 5.868 1.00 97.94 117 TYR A CA 1
ATOM 887 C C . TYR A 1 117 ? -5.093 -6.112 7.223 1.00 97.94 117 TYR A C 1
ATOM 889 O O . TYR A 1 117 ? -6.184 -5.579 7.448 1.00 97.94 117 TYR A O 1
ATOM 897 N N . SER A 1 118 ? -4.416 -6.803 8.145 1.00 97.81 118 SER A N 1
ATOM 898 C CA . SER A 1 118 ? -4.912 -7.005 9.505 1.00 97.81 118 SER A CA 1
ATOM 899 C C . SER A 1 118 ? -5.027 -5.690 10.279 1.00 97.81 118 SER A C 1
ATOM 901 O O . SER A 1 118 ? -6.041 -5.468 10.936 1.00 97.81 118 SER A O 1
ATOM 903 N N . TYR A 1 119 ? -4.030 -4.803 10.201 1.00 97.12 119 TYR A N 1
ATOM 904 C CA . TYR A 1 119 ? -4.041 -3.518 10.912 1.00 97.12 119 TYR A CA 1
ATOM 905 C C . TYR A 1 119 ? -5.185 -2.608 10.440 1.00 97.12 119 TYR A C 1
ATOM 907 O O . TYR A 1 119 ? -5.870 -1.959 11.236 1.00 97.12 119 TYR A O 1
ATOM 915 N N . LEU A 1 120 ? -5.427 -2.592 9.130 1.00 97.81 120 LEU A N 1
AT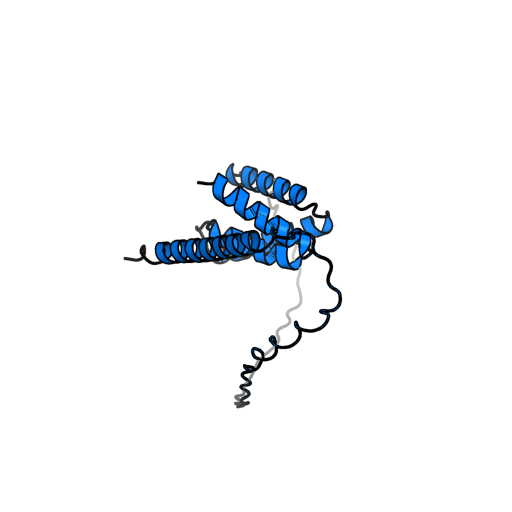OM 916 C CA . LEU A 1 120 ? -6.464 -1.777 8.501 1.00 97.81 120 LEU A CA 1
ATOM 917 C C . LEU A 1 120 ? -7.863 -2.387 8.604 1.00 97.81 120 LEU A C 1
ATOM 919 O O . LEU A 1 120 ? -8.842 -1.704 8.297 1.00 97.81 120 LEU A O 1
ATOM 923 N N . ASN A 1 121 ? -7.969 -3.630 9.086 1.00 97.88 121 ASN A N 1
ATOM 924 C CA . ASN A 1 121 ? -9.205 -4.411 9.097 1.00 97.88 121 ASN A CA 1
ATOM 925 C C . ASN A 1 121 ? -9.857 -4.423 7.703 1.00 97.88 121 ASN A C 1
ATOM 927 O O . ASN A 1 121 ? -11.041 -4.121 7.557 1.00 97.88 121 ASN A O 1
ATOM 931 N N . MET A 1 122 ? -9.056 -4.688 6.667 1.00 98.25 122 MET A N 1
ATOM 932 C CA . MET A 1 122 ? -9.562 -4.762 5.296 1.00 98.25 122 MET A CA 1
ATOM 933 C C . MET A 1 122 ? -10.464 -5.985 5.129 1.00 98.25 122 MET A C 1
ATOM 935 O O . MET A 1 122 ? -10.137 -7.077 5.589 1.00 98.25 122 MET A O 1
ATOM 939 N N . SER A 1 123 ? -11.588 -5.802 4.440 1.00 98.38 123 SER A N 1
ATOM 940 C CA . SER A 1 123 ? -12.435 -6.917 4.005 1.00 98.38 123 SER A CA 1
ATOM 941 C C . SER A 1 123 ? -11.778 -7.716 2.874 1.00 98.38 123 SER A C 1
ATOM 943 O O . SER A 1 123 ? -10.941 -7.189 2.138 1.00 98.38 123 SER A O 1
ATOM 945 N N . ASP A 1 124 ? -12.212 -8.961 2.673 1.00 98.38 124 ASP A N 1
ATOM 946 C CA . ASP A 1 124 ? -11.696 -9.826 1.601 1.00 98.38 124 ASP A CA 1
ATOM 947 C C . ASP A 1 124 ? -11.852 -9.201 0.201 1.00 98.38 124 ASP A C 1
ATOM 949 O O . ASP A 1 124 ? -10.971 -9.344 -0.650 1.00 98.38 124 ASP A O 1
ATOM 953 N N . ASP A 1 125 ? -12.939 -8.453 -0.042 1.00 98.44 125 ASP A N 1
ATOM 954 C CA . ASP A 1 125 ? -13.128 -7.725 -1.305 1.00 98.44 125 ASP A CA 1
ATOM 955 C C . ASP A 1 125 ? -12.086 -6.612 -1.475 1.00 98.44 125 ASP A C 1
ATOM 957 O O . ASP A 1 125 ? -11.456 -6.501 -2.530 1.00 98.44 125 ASP A O 1
ATOM 961 N N . GLN A 1 126 ? -11.842 -5.825 -0.422 1.00 98.50 126 GLN A N 1
ATOM 962 C CA . GLN A 1 126 ? -10.825 -4.773 -0.439 1.00 98.50 126 GLN A CA 1
ATOM 963 C C . GLN A 1 126 ? -9.426 -5.355 -0.670 1.00 98.50 126 GLN A C 1
ATOM 965 O O . GLN A 1 126 ? -8.686 -4.834 -1.507 1.00 98.50 126 GLN A O 1
ATOM 970 N N . ILE A 1 127 ? -9.083 -6.459 0.006 1.00 98.31 127 ILE A N 1
ATOM 971 C CA . ILE A 1 127 ? -7.811 -7.175 -0.182 1.00 98.31 127 ILE A CA 1
ATOM 972 C C . ILE A 1 127 ? -7.686 -7.641 -1.638 1.00 98.31 127 ILE A C 1
ATOM 974 O O . ILE A 1 127 ? -6.703 -7.330 -2.308 1.00 98.31 127 ILE A O 1
ATOM 978 N N . SER A 1 128 ? -8.719 -8.289 -2.184 1.00 98.06 128 SER A N 1
ATOM 979 C CA . SER A 1 128 ? -8.722 -8.762 -3.573 1.00 98.06 128 SER A CA 1
ATOM 980 C C . SER A 1 128 ? -8.588 -7.626 -4.596 1.00 98.06 128 SER A C 1
ATOM 982 O O . SER A 1 128 ? -7.908 -7.757 -5.620 1.00 98.06 128 SER A O 1
ATOM 984 N N . ARG A 1 129 ? -9.250 -6.485 -4.365 1.00 98.44 129 ARG A N 1
ATOM 985 C CA . ARG A 1 129 ? -9.116 -5.291 -5.215 1.00 98.44 129 ARG A CA 1
ATOM 986 C C . ARG A 1 129 ? -7.704 -4.716 -5.143 1.00 98.44 129 ARG A C 1
ATOM 988 O O . ARG A 1 129 ? -7.150 -4.383 -6.193 1.00 98.44 129 ARG A O 1
ATOM 995 N N . PHE A 1 130 ? -7.116 -4.657 -3.951 1.00 98.00 130 PHE A N 1
ATOM 996 C CA . PHE A 1 130 ? -5.757 -4.167 -3.762 1.00 98.00 130 PHE A CA 1
ATOM 997 C C . PHE A 1 130 ? -4.742 -5.082 -4.450 1.00 98.00 130 PHE A C 1
ATOM 999 O O . PHE A 1 130 ? -3.970 -4.595 -5.272 1.00 98.00 130 PHE A O 1
ATOM 1006 N N . ASP A 1 131 ? -4.795 -6.396 -4.221 1.00 97.00 131 ASP A N 1
ATOM 1007 C CA . ASP A 1 131 ? -3.868 -7.363 -4.821 1.00 97.00 131 ASP A CA 1
ATOM 1008 C C . ASP A 1 131 ? -3.896 -7.303 -6.354 1.00 97.00 131 ASP A C 1
ATOM 1010 O O . ASP A 1 131 ? -2.850 -7.296 -7.011 1.00 97.00 131 ASP A O 1
ATOM 1014 N N . ARG A 1 132 ? -5.096 -7.192 -6.946 1.00 97.88 132 ARG A N 1
ATOM 1015 C CA . ARG A 1 132 ? -5.259 -7.024 -8.399 1.00 97.88 132 ARG A CA 1
ATOM 1016 C C . ARG A 1 132 ? -4.675 -5.700 -8.891 1.00 97.88 132 ARG A C 1
ATOM 1018 O O . ARG A 1 132 ? -3.944 -5.698 -9.884 1.00 97.88 132 ARG A O 1
ATOM 1025 N N . GLY A 1 133 ? -4.968 -4.591 -8.210 1.00 97.50 133 GLY A N 1
ATOM 1026 C CA . GLY A 1 133 ? -4.439 -3.267 -8.553 1.00 97.50 133 GLY A CA 1
ATOM 1027 C C . GLY A 1 133 ? -2.914 -3.199 -8.440 1.00 97.50 133 GLY A C 1
ATOM 1028 O O . GLY A 1 133 ? -2.236 -2.699 -9.344 1.00 97.50 133 GLY A O 1
ATOM 1029 N N . TRP A 1 134 ? -2.367 -3.778 -7.372 1.00 96.75 134 TRP A N 1
ATOM 1030 C CA . TRP A 1 134 ? -0.937 -3.857 -7.102 1.00 96.75 134 TRP A CA 1
ATOM 1031 C C . TRP A 1 134 ? -0.227 -4.699 -8.154 1.00 96.75 134 TRP A C 1
ATOM 1033 O O . TRP A 1 134 ? 0.728 -4.233 -8.782 1.00 96.75 134 TRP A O 1
ATOM 1043 N N . LYS A 1 135 ? -0.732 -5.907 -8.426 1.00 96.31 135 LYS A N 1
ATOM 1044 C CA . LYS A 1 135 ? -0.191 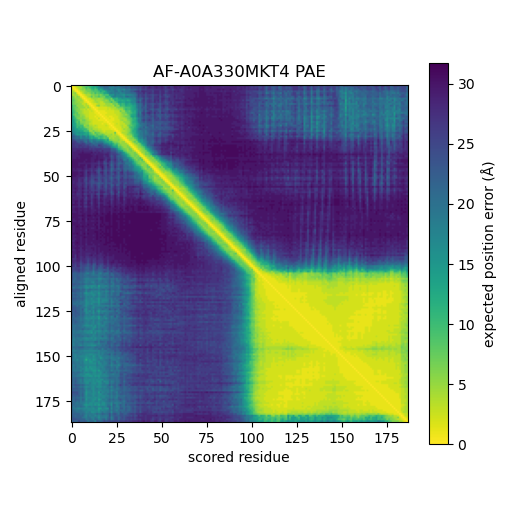-6.783 -9.468 1.00 96.31 135 LYS A CA 1
ATOM 1045 C C . LYS A 1 135 ? -0.213 -6.112 -10.839 1.00 96.31 135 LYS A C 1
ATOM 1047 O O . LYS A 1 135 ? 0.811 -6.070 -11.511 1.00 96.31 135 LYS A O 1
ATOM 1052 N N . SER A 1 136 ? -1.345 -5.531 -11.234 1.00 97.44 136 SER A N 1
ATOM 1053 C CA . SER A 1 136 ? -1.479 -4.853 -12.529 1.00 97.44 136 SER A CA 1
ATOM 1054 C C . SER A 1 136 ? -0.484 -3.696 -12.681 1.00 97.44 136 SER A C 1
ATOM 1056 O O . SER A 1 136 ? 0.182 -3.564 -13.714 1.00 97.44 136 SER A O 1
ATOM 1058 N N . THR A 1 137 ? -0.348 -2.861 -11.647 1.00 96.56 137 THR A N 1
ATOM 1059 C CA . THR A 1 137 ? 0.541 -1.691 -11.694 1.00 96.56 137 THR A CA 1
ATOM 1060 C C . THR A 1 137 ? 2.010 -2.099 -11.674 1.00 96.56 137 THR A C 1
ATOM 1062 O O . THR A 1 137 ? 2.803 -1.586 -12.463 1.00 96.56 137 THR A O 1
ATOM 1065 N N . THR A 1 138 ? 2.379 -3.067 -10.833 1.00 94.38 138 THR A N 1
ATOM 1066 C CA . THR A 1 138 ? 3.755 -3.578 -10.768 1.00 94.38 138 THR A CA 1
ATOM 1067 C C . THR A 1 138 ? 4.160 -4.312 -12.045 1.00 94.38 138 THR A C 1
ATOM 1069 O O . THR A 1 138 ? 5.270 -4.093 -12.526 1.00 94.38 138 THR A O 1
ATOM 1072 N N . ASP A 1 139 ? 3.276 -5.110 -12.649 1.00 96.25 139 ASP A N 1
ATOM 1073 C CA . ASP A 1 139 ? 3.532 -5.776 -13.933 1.00 96.25 139 ASP A CA 1
ATOM 1074 C C . ASP A 1 139 ? 3.719 -4.743 -15.063 1.00 96.25 139 ASP A C 1
ATOM 1076 O O . ASP A 1 139 ? 4.661 -4.841 -15.856 1.00 96.25 139 ASP A O 1
ATOM 1080 N N . THR A 1 140 ? 2.885 -3.696 -15.094 1.00 97.81 140 THR A N 1
ATOM 1081 C CA . THR A 1 140 ? 3.014 -2.582 -16.053 1.00 97.81 140 THR A CA 1
ATOM 1082 C C . THR A 1 140 ? 4.335 -1.836 -15.871 1.00 97.81 140 THR A C 1
ATOM 1084 O O . THR A 1 140 ? 5.056 -1.599 -16.844 1.00 97.81 140 THR A O 1
ATOM 1087 N N . TRP A 1 141 ? 4.694 -1.507 -14.628 1.00 96.81 141 TRP A N 1
ATOM 1088 C CA . TRP A 1 141 ? 5.948 -0.825 -14.315 1.00 96.81 141 TRP A CA 1
ATOM 1089 C C . TRP A 1 141 ? 7.163 -1.675 -14.703 1.00 96.81 141 TRP A C 1
ATOM 1091 O O . TRP A 1 141 ? 8.078 -1.156 -15.341 1.00 96.81 141 TRP A O 1
ATOM 1101 N N . LYS A 1 142 ? 7.155 -2.983 -14.394 1.00 96.44 142 LYS A N 1
ATOM 1102 C CA . LYS A 1 142 ? 8.233 -3.926 -14.751 1.00 96.44 142 LYS A CA 1
ATOM 1103 C C . LYS A 1 142 ? 8.434 -4.002 -16.261 1.00 96.44 142 LYS A C 1
ATOM 1105 O O . LYS A 1 142 ? 9.567 -3.982 -16.731 1.00 96.44 142 LYS A O 1
ATOM 1110 N N . LYS A 1 143 ? 7.340 -4.039 -17.028 1.00 97.62 143 LYS A N 1
ATOM 1111 C CA . LYS A 1 143 ? 7.388 -4.031 -18.496 1.00 97.62 143 LYS A CA 1
ATOM 1112 C C . LYS A 1 143 ? 8.006 -2.741 -19.046 1.00 97.62 143 LYS A C 1
ATOM 1114 O O . LYS A 1 143 ? 8.763 -2.799 -20.010 1.00 97.62 143 LYS A O 1
ATOM 1119 N N . ALA A 1 144 ? 7.697 -1.595 -18.439 1.00 97.88 144 ALA A N 1
ATOM 1120 C CA . ALA A 1 144 ? 8.259 -0.300 -18.828 1.00 97.88 144 ALA A CA 1
ATOM 1121 C C . ALA A 1 144 ? 9.717 -0.100 -18.362 1.00 97.88 144 ALA A C 1
ATOM 1123 O O . ALA A 1 144 ? 10.445 0.699 -18.949 1.00 97.88 144 ALA A O 1
ATOM 1124 N N . ASN A 1 145 ? 10.155 -0.828 -17.331 1.00 96.75 145 ASN A N 1
ATOM 1125 C CA . ASN A 1 145 ? 11.458 -0.672 -16.685 1.00 96.75 145 ASN A CA 1
ATOM 1126 C C . ASN A 1 145 ? 12.222 -2.008 -16.609 1.00 96.75 145 ASN A C 1
ATOM 1128 O O . ASN A 1 145 ? 12.456 -2.524 -15.512 1.00 96.75 145 ASN A O 1
ATOM 1132 N N . PRO A 1 146 ? 12.646 -2.579 -17.753 1.00 96.31 146 PRO A N 1
ATOM 1133 C CA . PRO A 1 146 ? 13.381 -3.838 -17.755 1.00 96.31 146 PRO A CA 1
ATOM 1134 C C . PRO A 1 146 ? 14.697 -3.708 -16.976 1.00 96.31 146 PRO A C 1
ATOM 1136 O O . PRO A 1 146 ? 15.381 -2.685 -17.054 1.00 96.31 146 PRO A O 1
ATOM 1139 N N . ASN A 1 147 ? 15.064 -4.763 -16.243 1.00 95.06 147 ASN A N 1
ATOM 1140 C CA . ASN A 1 147 ? 16.279 -4.850 -15.417 1.00 95.06 147 ASN A CA 1
ATOM 1141 C C . ASN A 1 147 ? 16.381 -3.805 -14.294 1.00 95.06 147 ASN A C 1
ATOM 1143 O O . ASN A 1 147 ? 17.470 -3.550 -13.780 1.00 95.06 147 ASN A O 1
ATOM 1147 N N . LYS A 1 148 ? 15.262 -3.190 -13.905 1.00 95.31 148 LYS A N 1
ATOM 1148 C CA . LYS A 1 148 ? 15.192 -2.288 -12.755 1.00 95.31 148 LYS A CA 1
ATOM 1149 C C . LYS A 1 148 ? 14.248 -2.858 -11.704 1.00 95.31 148 LYS A C 1
ATOM 1151 O O . LYS A 1 148 ? 13.275 -3.531 -12.032 1.00 95.31 148 LYS A O 1
ATOM 1156 N N . SER A 1 149 ? 14.530 -2.550 -10.442 1.00 91.75 149 SER A N 1
ATOM 1157 C CA . SER A 1 149 ? 13.601 -2.770 -9.333 1.00 91.75 149 SER A CA 1
ATOM 1158 C C . SER A 1 149 ? 12.936 -1.452 -8.965 1.00 91.75 149 SER A C 1
ATOM 1160 O O . SER A 1 149 ? 13.600 -0.414 -8.960 1.00 91.75 149 SER A O 1
ATOM 1162 N N . MET A 1 150 ? 11.640 -1.504 -8.659 1.00 92.12 150 MET A N 1
ATOM 1163 C CA . MET A 1 150 ? 10.892 -0.343 -8.185 1.00 92.12 150 MET A CA 1
ATOM 1164 C C . MET A 1 150 ? 11.495 0.092 -6.853 1.00 92.12 150 MET A C 1
ATOM 1166 O O . MET A 1 150 ? 11.690 -0.741 -5.961 1.00 92.12 150 MET A O 1
ATOM 1170 N N . ASN A 1 151 ? 11.850 1.369 -6.737 1.00 91.94 151 ASN A N 1
ATOM 1171 C CA . ASN A 1 151 ? 12.430 1.865 -5.495 1.00 91.94 151 ASN A CA 1
ATOM 1172 C C . ASN A 1 151 ? 11.348 1.974 -4.402 1.00 91.94 151 ASN A C 1
ATOM 1174 O O . ASN A 1 151 ? 10.151 1.913 -4.688 1.00 91.94 151 ASN A O 1
ATOM 1178 N N . SER A 1 152 ? 11.756 2.112 -3.138 1.00 87.44 152 SER A N 1
ATOM 1179 C CA . SER A 1 152 ? 10.810 2.158 -2.013 1.00 87.44 152 SER A CA 1
ATOM 1180 C C . SER A 1 152 ? 9.794 3.297 -2.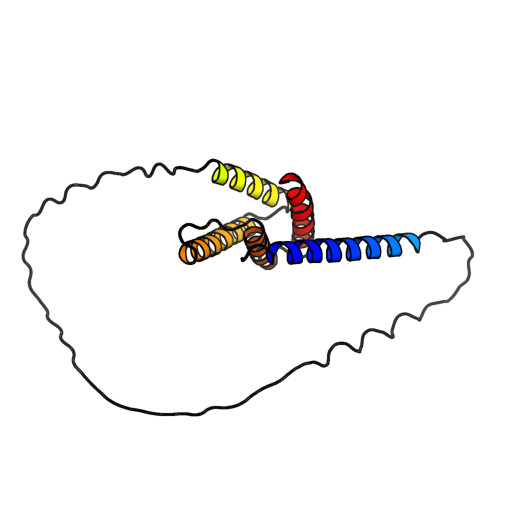134 1.00 87.44 152 SER A C 1
ATOM 1182 O O . SER A 1 152 ? 8.622 3.088 -1.844 1.00 87.44 152 SER A O 1
ATOM 1184 N N . PHE A 1 153 ? 10.208 4.465 -2.629 1.00 87.31 153 PHE A N 1
ATOM 1185 C CA . PHE A 1 153 ? 9.328 5.617 -2.819 1.00 87.31 153 PHE A CA 1
ATOM 1186 C C . PHE A 1 153 ? 8.250 5.353 -3.881 1.00 87.31 153 PHE A C 1
ATOM 1188 O O . PHE A 1 153 ? 7.068 5.522 -3.598 1.00 87.31 153 PHE A O 1
ATOM 1195 N N . GLU A 1 154 ? 8.637 4.868 -5.065 1.00 93.19 154 GLU A N 1
ATOM 1196 C CA . GLU A 1 154 ? 7.698 4.503 -6.139 1.00 93.19 154 GLU A CA 1
ATOM 1197 C C . GLU A 1 154 ? 6.708 3.422 -5.679 1.00 93.19 154 GLU A C 1
ATOM 1199 O O . GLU A 1 154 ? 5.525 3.463 -6.029 1.00 93.19 154 GLU A O 1
ATOM 1204 N N . ARG A 1 155 ? 7.183 2.461 -4.871 1.00 91.94 155 ARG A N 1
ATOM 1205 C CA . ARG A 1 155 ? 6.331 1.427 -4.273 1.00 91.94 155 ARG A CA 1
ATOM 1206 C C . ARG A 1 155 ? 5.284 2.047 -3.357 1.00 91.94 155 ARG A C 1
ATOM 1208 O O . ARG A 1 155 ? 4.106 1.757 -3.535 1.00 91.94 155 ARG A O 1
ATOM 1215 N N . THR A 1 156 ? 5.696 2.898 -2.419 1.00 91.25 156 THR A N 1
ATOM 1216 C CA . THR A 1 156 ? 4.782 3.544 -1.467 1.00 91.25 156 THR A CA 1
ATOM 1217 C C . THR A 1 156 ? 3.780 4.459 -2.167 1.00 91.25 156 THR A C 1
ATOM 1219 O O . THR A 1 156 ? 2.597 4.391 -1.856 1.00 91.25 156 THR A O 1
ATOM 1222 N N . GLU A 1 157 ? 4.208 5.261 -3.145 1.00 94.31 157 GLU A N 1
ATOM 1223 C CA . GLU A 1 157 ? 3.304 6.118 -3.928 1.00 94.31 157 GLU A CA 1
ATOM 1224 C C . GLU A 1 157 ? 2.260 5.286 -4.691 1.00 94.31 157 GLU A C 1
ATOM 1226 O O . GLU A 1 157 ? 1.071 5.609 -4.708 1.00 94.31 157 GLU A O 1
ATOM 1231 N N . THR A 1 158 ? 2.688 4.163 -5.273 1.00 95.81 158 THR A N 1
ATOM 1232 C CA . THR A 1 158 ? 1.782 3.236 -5.959 1.00 95.81 158 THR A CA 1
ATOM 1233 C C . THR A 1 158 ? 0.786 2.595 -4.986 1.00 95.81 158 THR A C 1
ATOM 1235 O O . THR A 1 158 ? -0.399 2.509 -5.307 1.00 95.81 158 THR A O 1
ATOM 1238 N N . GLN A 1 159 ? 1.238 2.164 -3.801 1.00 95.69 159 GLN A N 1
ATOM 1239 C CA . GLN A 1 159 ? 0.361 1.613 -2.759 1.00 95.69 159 GLN A CA 1
ATOM 1240 C C . GLN A 1 159 ? -0.664 2.647 -2.287 1.00 95.69 159 GLN A C 1
ATOM 1242 O O . GLN A 1 159 ? -1.849 2.330 -2.238 1.00 95.69 159 GLN A O 1
ATOM 1247 N N . ASP A 1 160 ? -0.222 3.874 -1.996 1.00 96.75 160 ASP A N 1
ATOM 1248 C CA . ASP A 1 160 ? -1.070 4.976 -1.528 1.00 96.75 160 ASP A CA 1
ATOM 1249 C C . ASP A 1 160 ? -2.204 5.263 -2.514 1.00 96.75 160 ASP A C 1
ATOM 1251 O O . ASP A 1 160 ? -3.374 5.281 -2.134 1.00 96.75 160 ASP A O 1
ATOM 1255 N N . LYS A 1 161 ? -1.872 5.362 -3.807 1.00 97.62 161 LYS A N 1
ATOM 1256 C CA . L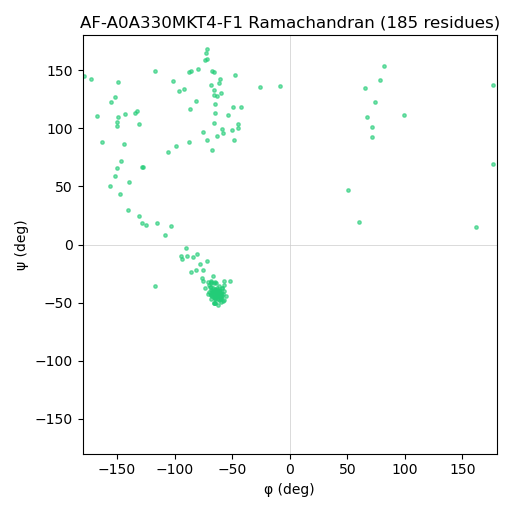YS A 1 161 ? -2.860 5.573 -4.865 1.00 97.62 161 LYS A CA 1
ATOM 1257 C C . LYS A 1 161 ? -3.901 4.452 -4.929 1.00 97.62 161 LYS A C 1
ATOM 1259 O O . LYS A 1 161 ? -5.085 4.740 -5.043 1.00 97.62 161 LYS A O 1
ATOM 1264 N N . ILE A 1 162 ? -3.473 3.188 -4.872 1.00 97.94 162 ILE A N 1
ATOM 1265 C CA . ILE A 1 162 ? -4.392 2.041 -4.955 1.00 97.94 162 ILE A CA 1
ATOM 1266 C C . ILE A 1 162 ? -5.278 1.970 -3.706 1.00 97.94 162 ILE A C 1
ATOM 1268 O O . ILE A 1 162 ? -6.477 1.731 -3.822 1.00 97.94 162 ILE A O 1
ATOM 1272 N N . LEU A 1 163 ? -4.707 2.177 -2.517 1.00 97.94 163 LEU A N 1
ATOM 1273 C CA . LEU A 1 163 ? -5.443 2.089 -1.256 1.00 97.94 163 LEU A CA 1
ATOM 1274 C C . LEU A 1 163 ? -6.447 3.225 -1.097 1.00 97.94 163 LEU A C 1
ATOM 1276 O O . LEU A 1 163 ? -7.548 2.975 -0.620 1.00 97.94 163 LEU A O 1
ATOM 1280 N N . LYS A 1 164 ? -6.124 4.436 -1.556 1.00 97.94 164 LYS A N 1
ATOM 1281 C CA . LYS A 1 164 ? -7.045 5.577 -1.515 1.00 97.94 164 LYS A CA 1
ATOM 1282 C C . LYS A 1 164 ? -8.368 5.318 -2.248 1.00 97.94 164 LYS A C 1
ATOM 1284 O O . LYS A 1 164 ? -9.401 5.826 -1.834 1.00 97.94 164 LYS A O 1
ATOM 1289 N N . ASP A 1 165 ? -8.343 4.511 -3.307 1.00 98.00 165 ASP A N 1
ATOM 1290 C CA . ASP A 1 165 ? -9.534 4.173 -4.100 1.00 98.00 165 ASP A CA 1
ATOM 1291 C C . ASP A 1 165 ? -10.360 3.005 -3.505 1.00 98.00 165 ASP A C 1
ATOM 1293 O O . ASP A 1 165 ? -11.458 2.702 -3.988 1.00 98.00 165 ASP A O 1
ATOM 1297 N N . ILE A 1 166 ? -9.822 2.290 -2.508 1.00 98.38 166 ILE A N 1
ATOM 1298 C CA . ILE A 1 166 ? -10.387 1.036 -1.967 1.00 98.38 166 ILE A CA 1
ATOM 1299 C C . ILE A 1 166 ? -10.795 1.174 -0.497 1.00 98.38 166 ILE A C 1
ATOM 1301 O O . ILE A 1 166 ? -11.768 0.551 -0.061 1.00 98.38 166 ILE A O 1
ATOM 1305 N N . LEU A 1 167 ? -10.028 1.939 0.272 1.00 98.00 167 LEU A N 1
ATOM 1306 C CA . LEU A 1 167 ? -10.258 2.184 1.686 1.00 98.00 167 LEU A CA 1
ATOM 1307 C C . LEU A 1 167 ? -11.235 3.343 1.875 1.00 98.00 167 LEU A C 1
ATOM 1309 O O . LEU A 1 167 ? -11.266 4.279 1.079 1.00 98.00 167 LEU A O 1
ATOM 1313 N N . ASP A 1 168 ? -12.011 3.298 2.955 1.00 98.25 168 ASP A N 1
ATOM 1314 C CA . ASP A 1 168 ? -12.694 4.501 3.426 1.00 98.25 168 ASP A CA 1
ATOM 1315 C C . ASP A 1 168 ? -11.699 5.495 4.055 1.00 98.25 168 ASP A C 1
ATOM 1317 O O . ASP A 1 168 ? -10.542 5.163 4.324 1.00 98.25 168 ASP A O 1
ATOM 1321 N N . GLU A 1 169 ? -12.152 6.725 4.307 1.00 97.56 169 GLU A N 1
ATOM 1322 C CA . GLU A 1 169 ? -11.297 7.792 4.845 1.00 97.56 169 GLU A CA 1
ATOM 1323 C C . GLU A 1 169 ? -10.647 7.401 6.186 1.00 97.56 169 GLU A C 1
ATOM 1325 O O . GLU A 1 169 ? -9.460 7.640 6.396 1.00 97.56 169 GLU A O 1
ATOM 1330 N N . SER A 1 170 ? -11.382 6.728 7.079 1.00 98.00 170 SER A N 1
ATOM 1331 C CA . SER A 1 170 ? -10.856 6.334 8.392 1.00 98.00 170 SER A CA 1
ATOM 1332 C C . SER A 1 170 ? -9.807 5.228 8.277 1.00 98.00 170 SER A C 1
ATOM 1334 O O . SER A 1 170 ? -8.784 5.256 8.966 1.00 98.00 170 SER A O 1
ATOM 1336 N N . GLN A 1 171 ? -10.035 4.248 7.404 1.00 98.06 171 GLN A N 1
ATOM 1337 C CA . GLN A 1 171 ? -9.053 3.217 7.085 1.00 98.06 171 GLN A CA 1
ATOM 1338 C C . GLN A 1 171 ? -7.813 3.820 6.417 1.00 98.06 171 GLN A C 1
ATOM 1340 O O . GLN A 1 171 ? -6.692 3.427 6.741 1.00 98.06 171 GLN A O 1
ATOM 1345 N N . PHE A 1 172 ? -7.987 4.796 5.527 1.00 98.06 172 PHE A N 1
ATOM 1346 C CA . PHE A 1 172 ? -6.878 5.450 4.844 1.00 98.06 172 PHE A CA 1
ATOM 1347 C C . PHE A 1 172 ? -6.006 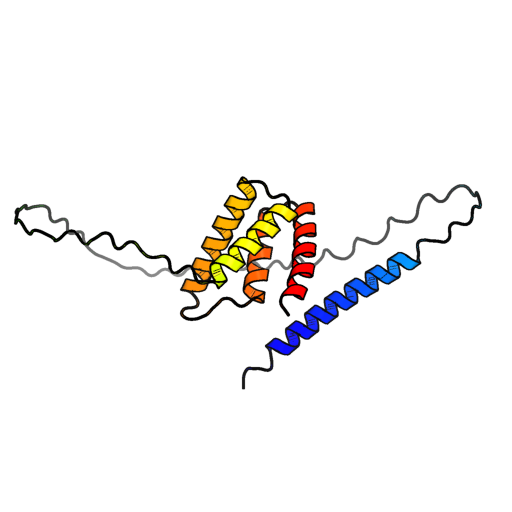6.275 5.806 1.00 98.06 172 PHE A C 1
ATOM 1349 O O . PHE A 1 172 ? -4.779 6.192 5.748 1.00 98.06 172 PHE A O 1
ATOM 1356 N N . GLU A 1 173 ? -6.598 6.982 6.773 1.00 97.06 173 GLU A N 1
ATOM 1357 C CA . GLU A 1 173 ? -5.844 7.651 7.844 1.00 97.06 173 GLU A CA 1
ATOM 1358 C C . GLU A 1 173 ? -5.010 6.659 8.677 1.00 97.06 173 GLU A C 1
ATOM 1360 O O . GLU A 1 173 ? -3.831 6.910 8.959 1.00 97.06 173 GLU A O 1
ATOM 1365 N N . LYS A 1 174 ? -5.587 5.497 9.028 1.00 97.94 174 LYS A N 1
ATOM 1366 C CA . LYS A 1 174 ? -4.858 4.413 9.715 1.00 97.94 174 LYS A CA 1
ATOM 1367 C C . LYS A 1 174 ? -3.708 3.889 8.864 1.00 97.94 174 LYS A C 1
ATOM 1369 O O . LYS A 1 174 ? -2.622 3.661 9.390 1.00 97.94 174 LYS A O 1
ATOM 1374 N N . TYR A 1 175 ? -3.909 3.746 7.557 1.00 97.19 175 TYR A N 1
ATOM 1375 C CA . TYR A 1 175 ? -2.848 3.356 6.632 1.00 97.19 175 TYR A CA 1
ATOM 1376 C C . TYR A 1 175 ? -1.699 4.360 6.633 1.00 97.19 175 TYR A C 1
ATOM 1378 O O . TYR A 1 175 ? -0.544 3.960 6.751 1.00 97.19 175 TYR A O 1
ATOM 1386 N N . GLN A 1 176 ? -1.988 5.661 6.597 1.00 95.12 176 GLN A N 1
ATOM 1387 C CA . GLN A 1 176 ? -0.935 6.671 6.670 1.00 95.12 176 GLN A CA 1
ATOM 1388 C C . GLN A 1 176 ? -0.148 6.596 7.982 1.00 95.12 176 GLN A C 1
ATOM 1390 O O . GLN A 1 176 ? 1.059 6.837 7.991 1.00 95.12 176 GLN A O 1
ATOM 1395 N N . GLN A 1 177 ? -0.808 6.273 9.096 1.00 95.12 177 GLN A N 1
ATOM 1396 C CA . GLN A 1 177 ? -0.121 6.030 10.361 1.00 95.12 177 GLN A CA 1
ATOM 1397 C C . GLN A 1 177 ? 0.764 4.782 10.294 1.00 95.12 177 GLN A C 1
ATOM 1399 O O . GLN A 1 177 ? 1.955 4.879 10.588 1.00 95.12 177 GLN A O 1
ATOM 1404 N N . TRP A 1 178 ? 0.214 3.657 9.838 1.00 94.94 178 TRP A N 1
ATOM 1405 C CA . TRP A 1 178 ? 0.951 2.407 9.661 1.00 94.94 178 TRP A CA 1
ATOM 1406 C C . TRP A 1 178 ? 2.184 2.596 8.767 1.00 94.94 178 TRP A C 1
ATOM 1408 O O . TRP A 1 178 ? 3.280 2.158 9.115 1.00 94.94 178 TRP A O 1
ATOM 1418 N N . ALA A 1 179 ? 2.043 3.319 7.654 1.00 92.44 179 ALA A N 1
ATOM 1419 C CA . ALA A 1 179 ? 3.134 3.598 6.728 1.00 92.44 179 ALA A CA 1
ATOM 1420 C C . ALA A 1 179 ? 4.249 4.436 7.377 1.00 92.44 179 ALA A C 1
ATOM 1422 O O . ALA A 1 179 ? 5.425 4.180 7.124 1.00 92.44 179 ALA A O 1
ATOM 1423 N N . ARG A 1 180 ? 3.911 5.404 8.245 1.00 90.06 180 ARG A N 1
ATOM 1424 C CA . ARG A 1 180 ? 4.905 6.187 9.004 1.00 90.06 180 ARG A CA 1
ATOM 1425 C C . ARG A 1 180 ? 5.682 5.317 9.990 1.00 90.06 180 ARG A C 1
ATOM 1427 O O . ARG A 1 180 ? 6.902 5.408 10.032 1.00 90.06 180 ARG A O 1
ATOM 1434 N N . GLU A 1 181 ? 4.987 4.466 10.740 1.00 90.69 181 GLU A N 1
ATOM 1435 C CA . GLU A 1 181 ? 5.597 3.576 11.738 1.00 90.69 181 GLU A CA 1
ATOM 1436 C C . GLU A 1 181 ? 6.520 2.534 11.078 1.00 90.69 181 GLU A C 1
ATOM 1438 O O . GLU A 1 181 ? 7.629 2.283 11.548 1.00 90.69 181 GLU A O 1
ATOM 1443 N N . ASN A 1 182 ? 6.117 1.990 9.927 1.00 87.81 182 ASN A N 1
ATOM 1444 C CA . ASN A 1 182 ? 6.901 0.986 9.204 1.0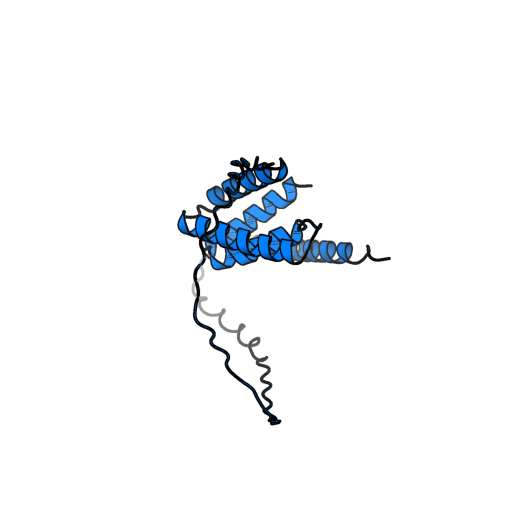0 87.81 182 ASN A CA 1
ATOM 1445 C C . ASN A 1 182 ? 8.032 1.591 8.352 1.00 87.81 182 ASN A C 1
ATOM 1447 O O . ASN A 1 182 ? 9.024 0.910 8.075 1.00 87.81 182 ASN A O 1
ATOM 1451 N N . ALA A 1 183 ? 7.948 2.869 7.969 1.00 84.69 183 ALA A N 1
ATOM 1452 C CA . ALA A 1 183 ? 9.037 3.555 7.272 1.00 84.69 183 ALA A CA 1
ATOM 1453 C C . ALA A 1 183 ? 10.296 3.698 8.145 1.00 84.69 183 ALA A C 1
ATOM 1455 O O . ALA A 1 183 ? 11.408 3.649 7.620 1.00 84.69 183 ALA A O 1
ATOM 1456 N N . GLU A 1 184 ? 10.140 3.849 9.465 1.00 69.31 184 GLU A N 1
ATOM 1457 C CA . GLU A 1 184 ? 11.272 3.974 10.394 1.00 69.31 184 GLU A CA 1
ATOM 1458 C C . GLU A 1 184 ? 11.965 2.637 10.674 1.00 69.31 184 GLU A C 1
ATOM 1460 O O . GLU A 1 184 ? 13.173 2.613 10.892 1.00 69.31 184 GLU A O 1
ATOM 1465 N N . SER A 1 185 ? 11.230 1.525 10.593 1.00 65.06 185 SER A N 1
ATOM 1466 C CA . SER A 1 185 ? 11.763 0.177 10.841 1.00 65.06 185 SER A CA 1
ATOM 1467 C C . SER A 1 185 ? 12.708 -0.355 9.752 1.00 65.06 185 SER A C 1
ATOM 1469 O O . SER A 1 185 ? 13.414 -1.330 9.982 1.00 65.06 185 SER A O 1
ATOM 1471 N N . ASN A 1 186 ? 12.740 0.288 8.579 1.00 57.62 186 ASN A N 1
ATOM 1472 C CA . ASN A 1 186 ? 13.526 -0.134 7.411 1.00 57.62 186 ASN A CA 1
ATOM 1473 C C . ASN A 1 186 ? 14.814 0.695 7.193 1.00 57.62 186 ASN A C 1
ATOM 1475 O O . ASN A 1 186 ? 15.363 0.694 6.088 1.00 57.62 186 ASN A O 1
ATOM 1479 N N . LYS A 1 187 ? 15.267 1.446 8.206 1.00 52.34 187 LYS A N 1
ATOM 1480 C CA . LYS A 1 187 ? 16.544 2.183 8.203 1.00 52.34 187 LYS A CA 1
ATOM 1481 C C . LYS A 1 187 ? 17.655 1.384 8.868 1.00 52.34 187 LYS A C 1
ATOM 1483 O O . LYS A 1 187 ? 18.790 1.485 8.354 1.00 52.34 187 LYS A O 1
#

pLDDT: mean 70.67, std 21.74, range [36.81, 98.5]

Sequence (187 aa):
MRNRSISQFQINYNLFLKSLLESARICKLVGNNKKKKTMKKLRTFLSVGLLALLTACGTTKNSTAENQATNRGRANTEVISSGNSVSGSRPKTENRTAATITTSTDVENKAAMEQMYSYLNMSDDQISRFDRGWKSTTDTWKKANPNKSMNSFERTETQDKILKDILDESQFEKYQQWARENAESNK

Radius of gyration: 30.07 Å; Cα contacts (8 Å, |Δi|>4): 32; chains: 1; bounding box: 51×73×89 Å

Foldseek 3Di:
DPPPPVVVVVVVVVVVVVVVVVVVVVVVVVPDDDDDDDDDDDDDDDPPDPDPPPPDPDDDDDDDDDDDDDDDYDDDDDDDDDDDDDDDDDDPPDPPPPPPPCDPVNVVVVVLVVVLCVQLVPDPVLVVQLVVQLVVVLVVVCVVPPPDDQDPVNSVVSSLVSNVVRDDPVSSVSSVVVCVVVVVVVD

Nearest PDB structures (foldseek):
  4dhx-assembly2_F  TM=4.227E-01  e=2.577E+00  Homo sapiens
  7ajf-assembly1_P  TM=3.719E-01  e=9.445E+00  Bos taurus

Solvent-accessible surface area (backbone atoms only — not comparable to full-atom values): 12696 Å² total; per-residue (Å²): 144,84,80,70,69,68,60,57,55,59,51,52,54,54,49,52,53,51,52,54,53,53,54,54,53,58,63,64,72,75,72,82,79,84,75,92,69,95,78,83,87,83,77,88,90,88,86,84,88,87,86,84,86,82,87,78,83,83,83,82,88,82,82,90,82,89,86,87,82,84,89,79,88,80,80,89,80,90,83,83,86,79,91,79,93,74,94,68,92,72,78,79,78,69,88,71,75,75,75,74,80,72,48,74,66,57,55,53,54,49,55,54,49,53,54,49,41,61,76,52,66,57,49,74,67,46,48,54,52,44,56,50,50,49,50,54,50,51,54,53,48,44,71,76,36,74,100,58,77,83,48,73,66,62,48,51,53,52,49,51,59,52,43,62,79,63,42,54,72,71,41,41,54,49,46,56,52,52,53,56,63,54,58,64,75,76,114